Protein AF-X0W765-F1 (afdb_monomer_lite)

pLDDT: mean 78.61, std 16.36, range [35.25, 95.0]

Organism: NCBI:txid412755

Sequence (187 aa):
MAGVSEVKTNKTNKTNRSNSVKKFLFDKSVPLLFIVICLAGVYFSKLPSLFIVNTLLKRITRNSFMVLSLVLPVIAGVGLNFGIVIGAMAGQFAIIAVTHFKVSGFPGFMLCILLTIPIAIVCGILTSMLLNKTKGQEMISSMIAGFFANGVYQFILLFLVGTLIPLKNKALVLSRGVGIRNNVDLS

Secondary structure (DSSP, 8-state):
----------------HHHHHHHHHHHTHHHHHHHHHHHHHHHHH---HHHHHHHHHHHHHHHHHHHHHHHHHHHTTS-S--THHHHHHHHHHHHHHHHHTT--HHHHHHHHHHHHHHHHHHHHHHHHHHHHHSTT-HHHHHHHHHHHHHHHHHHIIIIIBTTTB----TTTB-TTSSSB-S-----

Foldseek 3Di:
DDDDDDDDDDDDDDDCVVVVVVVVCVVCVPVVVVVVVVVVCVVVVPDPPVVVVVVVVVVCVVVVVLVVVQPVVVVVVLHGALCVLVLVLLLVVLLLVLVLVVDDDPVSVVSSVVSSVVSNVVSVVVLVVQSVVVPPCRVVSNNVVSVVSVVVSQCCQQAVQQPPNPRPDPQQDDPVRGGGDPDHDPD

Structure (mmCIF, N/CA/C/O backbone):
data_AF-X0W765-F1
#
_entry.id   AF-X0W765-F1
#
loop_
_atom_site.group_PDB
_atom_site.id
_atom_site.type_symbol
_atom_site.label_atom_id
_atom_site.label_alt_id
_atom_site.label_comp_id
_atom_site.label_asym_id
_atom_site.label_entity_id
_atom_site.label_seq_id
_atom_site.pdbx_PDB_ins_code
_atom_site.Cartn_x
_atom_site.Cartn_y
_atom_site.Cartn_z
_atom_site.occupancy
_atom_site.B_iso_or_equiv
_atom_site.auth_seq_id
_atom_site.auth_comp_id
_atom_site.auth_asym_id
_atom_site.auth_atom_id
_atom_site.pdbx_PDB_model_num
ATOM 1 N N . MET A 1 1 ? -20.098 41.200 67.807 1.00 41.00 1 MET A N 1
ATOM 2 C CA . MET A 1 1 ? -18.949 40.435 67.273 1.00 41.00 1 MET A CA 1
ATOM 3 C C . MET A 1 1 ? -18.909 40.700 65.775 1.00 41.00 1 MET A C 1
ATOM 5 O O . MET A 1 1 ? -19.795 40.242 65.080 1.00 41.00 1 MET A O 1
ATOM 9 N N . ALA A 1 2 ? -18.234 41.760 65.335 1.00 35.78 2 ALA A N 1
ATOM 10 C CA . ALA A 1 2 ? -16.785 41.873 65.135 1.00 35.78 2 ALA A CA 1
ATOM 11 C C . ALA A 1 2 ? -16.321 41.159 63.855 1.00 35.78 2 ALA A C 1
ATOM 13 O O . ALA A 1 2 ? -16.266 39.936 63.829 1.00 35.78 2 ALA A O 1
ATOM 14 N N . GLY A 1 3 ? -15.930 41.977 62.868 1.00 35.25 3 GLY A N 1
ATOM 15 C CA . GLY A 1 3 ? -14.991 41.635 61.797 1.00 35.25 3 GLY A CA 1
ATOM 16 C C . GLY A 1 3 ? -15.588 40.843 60.626 1.00 35.25 3 GLY A C 1
ATOM 17 O O . GLY A 1 3 ? -16.422 39.980 60.824 1.00 35.25 3 GLY A O 1
ATOM 18 N N . VAL A 1 4 ? -15.221 41.051 59.366 1.00 43.53 4 VAL A N 1
ATOM 19 C CA . VAL A 1 4 ? -14.123 41.815 58.772 1.00 43.53 4 VAL A CA 1
ATOM 20 C C . VAL A 1 4 ? -14.537 42.135 57.330 1.00 43.53 4 VAL A C 1
ATOM 22 O O . VAL A 1 4 ? -14.991 41.262 56.594 1.00 43.53 4 VAL A O 1
ATOM 25 N N . SER A 1 5 ? -14.384 43.398 56.946 1.00 46.47 5 SER A N 1
ATOM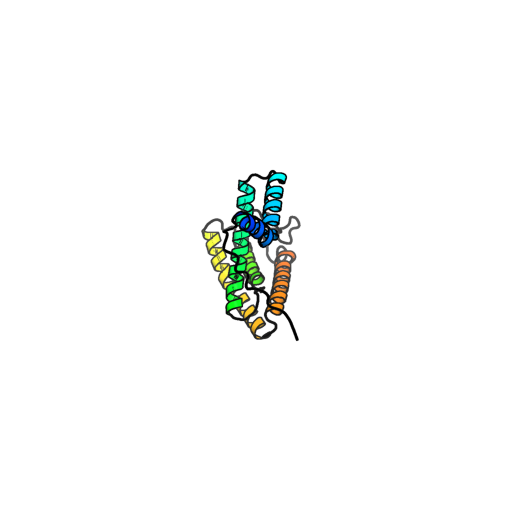 26 C CA . SER A 1 5 ? -14.388 43.878 55.564 1.00 46.47 5 SER A CA 1
ATOM 27 C C . SER A 1 5 ? -13.094 43.465 54.871 1.00 46.47 5 SER A C 1
ATOM 29 O O . SER A 1 5 ? -12.060 43.759 55.446 1.00 46.47 5 SER A O 1
ATOM 31 N N . GLU A 1 6 ? -13.119 42.959 53.635 1.00 39.41 6 GLU A N 1
ATOM 32 C CA . GLU A 1 6 ? -12.039 43.180 52.647 1.00 39.41 6 GLU A CA 1
ATOM 33 C C . GLU A 1 6 ? -12.645 43.176 51.228 1.00 39.41 6 GLU A C 1
ATOM 35 O O . GLU A 1 6 ? -13.103 42.165 50.708 1.00 39.41 6 GLU A O 1
ATOM 40 N N . VAL A 1 7 ? -12.986 44.358 50.710 1.00 39.53 7 VAL A N 1
ATOM 41 C CA . VAL A 1 7 ? -12.178 45.146 49.758 1.00 39.53 7 VAL A CA 1
ATOM 42 C C . VAL A 1 7 ? -12.039 44.467 48.387 1.00 39.53 7 VAL A C 1
ATOM 44 O O . VAL A 1 7 ? -11.138 43.682 48.100 1.00 39.53 7 VAL A O 1
ATOM 47 N N . LYS A 1 8 ? -12.938 44.883 47.485 1.00 46.25 8 LYS A N 1
ATOM 48 C CA . LYS A 1 8 ? -12.792 44.747 46.033 1.00 46.25 8 LYS A CA 1
ATOM 49 C C . LYS A 1 8 ? -11.492 45.421 45.600 1.00 46.25 8 LYS A C 1
ATOM 51 O O . LYS A 1 8 ? -11.397 46.644 45.651 1.00 46.25 8 LYS A O 1
ATOM 56 N N . THR A 1 9 ? -10.543 44.650 45.079 1.00 36.75 9 THR A N 1
ATOM 57 C CA . THR A 1 9 ? -9.410 45.219 44.340 1.00 36.75 9 THR A CA 1
ATOM 58 C C . THR A 1 9 ? -9.577 44.921 42.860 1.00 36.75 9 THR A C 1
ATOM 60 O O . THR A 1 9 ? -9.234 43.855 42.359 1.00 36.75 9 THR A O 1
ATOM 63 N N . ASN A 1 10 ? -10.144 45.898 42.162 1.00 44.66 10 ASN A N 1
ATOM 64 C CA . ASN A 1 10 ? -10.126 45.982 40.713 1.00 44.66 10 ASN A CA 1
ATOM 65 C C . ASN A 1 10 ? -8.722 46.464 40.301 1.00 44.66 10 ASN A C 1
ATOM 67 O O . ASN A 1 10 ? -8.331 47.574 40.659 1.00 44.66 10 ASN A O 1
ATOM 71 N N . LYS A 1 11 ? -7.942 45.635 39.597 1.00 37.41 11 LYS A N 1
ATOM 72 C CA . LYS A 1 11 ? -6.673 46.045 38.970 1.00 37.41 11 LYS A CA 1
ATOM 73 C C . LYS A 1 11 ? -6.667 45.693 37.484 1.00 37.41 11 LYS A C 1
ATOM 75 O O . LYS A 1 11 ? -6.232 44.630 37.062 1.00 37.41 11 LYS A O 1
ATOM 80 N N . THR A 1 12 ? -7.208 46.641 36.730 1.00 38.56 12 THR A N 1
ATOM 81 C CA . THR A 1 12 ? -6.615 47.276 35.546 1.00 38.56 12 THR A CA 1
ATOM 82 C C . THR A 1 12 ? -5.808 46.395 34.585 1.00 38.56 12 THR A C 1
ATOM 84 O O . THR A 1 12 ? -4.648 46.055 34.817 1.00 38.56 12 THR A O 1
ATOM 87 N N . ASN A 1 13 ? -6.423 46.170 33.420 1.00 48.75 13 ASN A N 1
ATOM 88 C CA . ASN A 1 13 ? -5.801 45.882 32.130 1.00 48.75 13 ASN A CA 1
ATOM 89 C C . ASN A 1 13 ? -4.465 46.622 31.939 1.00 48.75 13 ASN A C 1
ATOM 91 O O . ASN A 1 13 ? -4.441 47.843 31.776 1.00 48.75 13 ASN A O 1
ATOM 95 N N . LYS A 1 14 ? -3.358 45.877 31.869 1.00 41.91 14 LYS A N 1
ATOM 96 C CA . LYS A 1 14 ? -2.123 46.351 31.237 1.00 41.91 14 LYS A CA 1
ATOM 97 C C . LYS A 1 14 ? -1.604 45.269 30.296 1.00 41.91 14 LYS A C 1
ATOM 99 O O . LYS A 1 14 ? -1.145 44.210 30.715 1.00 41.91 14 LYS A O 1
ATOM 104 N N . THR A 1 15 ? -1.754 45.548 29.010 1.00 52.62 15 THR A N 1
ATOM 105 C CA . THR A 1 15 ? -1.431 44.731 27.840 1.00 52.62 15 THR A CA 1
ATOM 106 C C . THR A 1 15 ? 0.019 44.240 27.903 1.00 52.62 15 THR A C 1
ATOM 108 O O . THR A 1 15 ? 0.962 44.976 27.626 1.00 52.62 15 THR A O 1
ATOM 111 N N . ASN A 1 16 ? 0.212 42.988 28.319 1.00 49.25 16 ASN A N 1
ATOM 112 C CA . ASN A 1 16 ? 1.517 42.440 28.682 1.00 49.25 16 ASN A CA 1
ATOM 113 C C . ASN A 1 16 ? 2.079 41.569 27.540 1.00 49.25 16 ASN A C 1
ATOM 115 O O . ASN A 1 16 ? 2.046 40.339 27.585 1.00 49.25 16 ASN A O 1
ATOM 119 N N . ARG A 1 17 ? 2.565 42.217 26.471 1.00 55.22 17 ARG A N 1
ATOM 120 C CA . ARG A 1 17 ? 3.078 41.551 25.252 1.00 55.22 17 ARG A CA 1
ATOM 121 C C . ARG A 1 17 ? 4.256 40.599 25.547 1.00 55.22 17 ARG A C 1
ATOM 123 O O . ARG A 1 17 ? 4.366 39.557 24.913 1.00 55.22 17 ARG A O 1
ATOM 130 N N . SER A 1 18 ? 5.078 40.901 26.559 1.00 53.06 18 SER A N 1
ATOM 131 C CA . SER A 1 18 ? 6.223 40.076 26.998 1.00 53.06 18 SER A CA 1
ATOM 132 C C . SER A 1 18 ? 5.800 38.774 27.699 1.00 53.06 18 SER A C 1
ATOM 134 O O . SER A 1 18 ? 6.334 37.702 27.407 1.00 53.06 18 SER A O 1
ATOM 136 N N . ASN A 1 19 ? 4.759 38.825 28.541 1.00 59.59 19 ASN A N 1
ATOM 137 C CA . ASN A 1 19 ? 4.167 37.612 29.113 1.00 59.59 19 ASN A CA 1
ATOM 138 C C . ASN A 1 19 ? 3.459 36.761 28.054 1.00 59.59 19 ASN A C 1
ATOM 140 O O . ASN A 1 19 ? 3.406 35.547 28.202 1.00 59.59 19 ASN A O 1
ATOM 144 N N . SER A 1 20 ? 2.966 37.361 26.969 1.00 61.75 20 SER A N 1
ATOM 145 C CA . SER A 1 20 ? 2.320 36.624 25.879 1.00 61.75 20 SER A CA 1
ATOM 146 C C . SER A 1 20 ? 3.313 35.777 25.069 1.00 61.75 20 SER A C 1
ATOM 148 O O . SER A 1 20 ? 3.016 34.620 24.794 1.00 61.75 20 SER A O 1
ATOM 150 N N . VAL A 1 21 ? 4.518 36.286 24.776 1.00 67.31 21 VAL A N 1
ATOM 151 C CA . VAL A 1 21 ? 5.555 35.527 24.042 1.00 67.31 21 VAL A CA 1
ATOM 152 C C . VAL A 1 21 ? 6.107 34.371 24.879 1.00 67.31 21 VAL A C 1
ATOM 154 O O . VAL A 1 21 ? 6.214 33.252 24.380 1.00 67.31 21 VAL A O 1
ATOM 157 N N . LYS A 1 22 ? 6.397 34.600 26.169 1.00 68.88 22 LYS A N 1
ATOM 158 C CA . LYS A 1 22 ? 6.832 33.523 27.077 1.00 68.88 22 LYS A CA 1
ATOM 159 C C . LYS A 1 22 ? 5.749 32.457 27.245 1.00 68.88 22 LYS A C 1
ATOM 161 O O . LYS A 1 22 ? 6.057 31.274 27.178 1.00 68.88 22 LYS A O 1
ATOM 166 N N . LYS A 1 23 ? 4.483 32.857 27.391 1.00 69.62 23 LYS A N 1
ATOM 167 C CA . LYS A 1 23 ? 3.364 31.912 27.500 1.00 69.62 23 LYS A CA 1
ATOM 168 C C . LYS A 1 23 ? 3.177 31.101 26.212 1.00 69.62 23 LYS A C 1
ATOM 170 O O . LYS A 1 23 ? 3.031 29.893 26.286 1.00 69.62 23 LYS A O 1
ATOM 175 N N . PHE A 1 24 ? 3.338 31.720 25.039 1.00 71.25 24 PHE A N 1
ATOM 176 C CA . PHE A 1 24 ? 3.284 31.026 23.746 1.00 71.25 24 PHE A CA 1
ATOM 177 C C . PHE A 1 24 ? 4.425 30.006 23.554 1.00 71.25 24 PHE A C 1
ATOM 179 O O . PHE A 1 24 ? 4.199 28.921 23.022 1.00 71.25 24 PHE A O 1
ATOM 186 N N . LEU A 1 25 ? 5.640 30.326 24.022 1.00 68.44 25 LEU A N 1
ATOM 187 C CA . LEU A 1 25 ? 6.800 29.420 24.014 1.00 68.44 25 LEU A CA 1
ATOM 188 C C . LEU A 1 25 ? 6.597 28.196 24.922 1.00 68.44 25 LEU A C 1
ATOM 190 O O . LEU A 1 25 ? 6.978 27.090 24.541 1.00 68.44 25 LEU A O 1
ATOM 194 N N . PHE A 1 26 ? 5.982 28.374 26.095 1.00 72.69 26 PHE A N 1
ATOM 195 C CA . PHE A 1 26 ? 5.659 27.267 27.003 1.00 72.69 26 PHE A CA 1
ATOM 196 C C . PHE A 1 26 ? 4.456 26.445 26.513 1.00 72.69 26 PHE A C 1
ATOM 198 O O . PHE A 1 26 ? 4.530 25.217 26.496 1.00 72.69 26 PHE A O 1
ATOM 205 N N . ASP A 1 27 ? 3.403 27.092 26.005 1.00 80.62 27 ASP A N 1
ATOM 206 C CA . ASP A 1 27 ? 2.198 26.421 25.492 1.00 80.62 27 ASP A CA 1
ATOM 207 C C . ASP A 1 27 ? 2.471 25.602 24.213 1.00 80.62 27 ASP A C 1
ATOM 209 O O . ASP A 1 27 ? 1.752 24.648 23.907 1.00 80.62 27 ASP A O 1
ATOM 213 N N . LYS A 1 28 ? 3.516 25.957 23.447 1.00 86.06 28 LYS A N 1
ATOM 214 C CA . LYS A 1 28 ? 3.964 25.251 22.229 1.00 86.06 28 LYS A CA 1
ATOM 215 C C . LYS A 1 28 ? 5.364 24.649 22.368 1.00 86.06 28 LYS A C 1
ATOM 217 O O . LYS A 1 28 ? 6.040 24.430 21.362 1.00 86.06 28 LYS A O 1
ATOM 222 N N . SER A 1 29 ? 5.777 24.330 23.594 1.00 84.62 29 SER A N 1
ATOM 223 C CA . SER A 1 29 ? 7.119 23.812 23.888 1.00 84.62 29 SER A CA 1
ATOM 224 C C . SER A 1 29 ? 7.456 22.538 23.096 1.00 84.62 29 SER A C 1
ATOM 226 O O . SER A 1 29 ? 8.534 22.449 22.512 1.00 84.62 29 SER A O 1
ATOM 228 N N . VAL A 1 30 ? 6.514 21.593 22.974 1.00 90.25 30 VAL A N 1
ATOM 229 C CA . VAL A 1 30 ? 6.730 20.325 22.247 1.00 90.25 30 VAL A CA 1
ATOM 230 C C . VAL A 1 30 ? 6.926 20.532 20.730 1.00 90.25 30 VAL A C 1
ATOM 232 O O . VAL A 1 30 ? 7.944 20.073 20.211 1.00 90.25 30 VAL A O 1
ATOM 235 N N . PRO A 1 31 ? 6.040 21.246 19.997 1.00 90.62 31 PRO A N 1
ATOM 236 C CA . PRO A 1 31 ? 6.289 21.593 18.594 1.00 90.62 31 PRO A CA 1
ATOM 237 C C . PRO A 1 31 ? 7.607 22.335 18.369 1.00 90.62 31 PRO A C 1
ATOM 239 O O . PRO A 1 31 ? 8.305 22.081 17.390 1.00 90.62 31 PRO A O 1
ATOM 242 N N . LEU A 1 32 ? 7.956 23.248 19.276 1.00 89.12 32 LEU A N 1
ATOM 243 C CA . LEU A 1 32 ? 9.158 24.062 19.152 1.00 89.12 32 LEU A CA 1
ATOM 244 C C . LEU A 1 32 ? 10.426 23.224 19.336 1.00 89.12 32 LEU A C 1
ATOM 246 O O . LEU A 1 32 ? 11.344 23.321 18.524 1.00 89.12 32 LEU A O 1
ATOM 250 N N . LEU A 1 33 ? 10.441 22.338 20.336 1.00 92.69 33 LEU A N 1
ATOM 251 C CA . LEU A 1 33 ? 11.506 21.354 20.525 1.00 92.69 33 LEU A CA 1
ATOM 252 C C . LEU A 1 33 ? 11.663 20.471 19.280 1.00 92.69 33 LEU A C 1
ATOM 254 O O . LEU A 1 33 ? 12.780 20.253 18.815 1.00 92.69 33 LEU A O 1
ATOM 258 N N . PHE A 1 34 ? 10.550 20.011 18.703 1.00 93.38 34 PHE A N 1
ATOM 259 C CA . PHE A 1 34 ? 10.567 19.183 17.499 1.00 93.38 34 PHE A CA 1
ATOM 260 C C . PHE A 1 34 ? 11.195 19.914 16.304 1.00 93.38 34 PHE A C 1
ATOM 262 O O . PHE A 1 34 ? 12.056 19.356 15.626 1.00 93.38 34 PHE A O 1
ATOM 269 N N . ILE A 1 35 ? 10.839 21.185 16.085 1.00 91.38 35 ILE A N 1
ATOM 270 C CA . ILE A 1 35 ? 11.429 22.015 15.023 1.00 91.38 35 ILE A CA 1
ATOM 271 C C . ILE A 1 35 ? 12.936 22.191 15.236 1.00 91.38 35 ILE A C 1
ATOM 273 O O . ILE A 1 35 ? 13.702 22.036 14.285 1.00 91.38 35 ILE A O 1
ATOM 277 N N . VAL A 1 36 ? 13.376 22.471 16.467 1.00 93.06 36 VAL A N 1
ATOM 278 C CA . VAL A 1 36 ? 14.803 22.637 16.790 1.00 93.06 36 VAL A CA 1
ATOM 279 C C . VAL A 1 36 ? 15.584 21.356 16.496 1.00 93.06 36 VAL A C 1
ATOM 281 O O . VAL A 1 36 ? 16.624 21.410 15.840 1.00 93.06 36 VAL A O 1
ATOM 284 N N . ILE A 1 37 ? 15.062 20.198 16.909 1.00 93.56 37 ILE A N 1
ATOM 285 C CA . ILE A 1 37 ? 15.686 18.896 16.642 1.00 93.56 37 ILE A CA 1
ATOM 286 C C . ILE A 1 37 ? 15.731 18.612 15.134 1.00 93.56 37 ILE A C 1
ATOM 288 O O . ILE A 1 37 ? 16.758 18.161 14.627 1.00 93.56 37 ILE A O 1
ATOM 292 N N . CYS A 1 38 ? 14.660 18.909 14.391 1.00 89.25 38 CYS A N 1
ATOM 293 C CA . CYS A 1 38 ? 14.640 18.741 12.939 1.00 89.25 38 CYS A CA 1
ATOM 294 C C . CYS A 1 38 ? 15.673 19.632 12.236 1.00 89.25 38 CYS A C 1
ATOM 296 O O . CYS A 1 38 ? 16.389 19.147 11.362 1.00 89.25 38 CYS A O 1
ATOM 298 N N . LEU A 1 39 ? 15.787 20.907 12.621 1.00 89.38 39 LEU A N 1
ATOM 299 C CA . LEU A 1 39 ? 16.769 21.833 12.046 1.00 89.38 39 LEU A CA 1
ATOM 300 C C . LEU A 1 39 ? 18.205 21.406 12.363 1.00 89.38 39 LEU A C 1
ATOM 302 O O . LEU A 1 39 ? 19.050 21.400 11.468 1.00 89.38 39 LEU A O 1
ATOM 306 N N . ALA A 1 40 ? 18.469 20.975 13.600 1.00 91.38 40 ALA A N 1
ATOM 307 C CA . ALA A 1 40 ? 19.760 20.407 13.974 1.00 91.38 40 ALA A CA 1
ATOM 308 C C . ALA A 1 40 ? 20.075 19.152 13.141 1.00 91.38 40 ALA A C 1
ATOM 310 O O . ALA A 1 40 ? 21.164 19.037 12.584 1.00 91.38 40 ALA A O 1
ATOM 311 N N . GLY A 1 41 ? 19.108 18.246 12.975 1.00 88.44 41 GLY A N 1
ATOM 312 C CA . GLY A 1 41 ? 19.260 17.047 12.150 1.00 88.44 41 GLY A CA 1
ATOM 313 C C . GLY A 1 41 ? 19.557 17.356 10.679 1.00 88.44 41 GLY A C 1
ATOM 314 O O . GLY A 1 41 ? 20.415 16.707 10.082 1.00 88.44 41 GLY A O 1
ATOM 315 N N . VAL A 1 42 ? 18.905 18.371 10.103 1.00 88.31 42 VAL A N 1
ATOM 316 C CA . VAL A 1 42 ? 19.182 18.848 8.736 1.00 88.31 42 VAL A CA 1
ATOM 317 C C . VAL A 1 42 ? 20.607 19.391 8.627 1.00 88.31 42 VAL A C 1
ATOM 319 O O . VAL A 1 42 ? 21.324 19.021 7.697 1.00 88.31 42 VAL A O 1
ATOM 322 N N . TYR A 1 43 ? 21.038 20.201 9.595 1.00 87.44 43 TYR A N 1
ATOM 323 C CA . TYR A 1 43 ? 22.387 20.763 9.633 1.00 87.44 43 TYR A CA 1
ATOM 324 C C . TYR A 1 43 ? 23.470 19.675 9.741 1.00 87.44 43 TYR A C 1
ATOM 326 O O . TYR A 1 43 ? 24.422 19.664 8.961 1.00 87.44 43 TYR A O 1
ATOM 334 N N . PHE A 1 44 ? 23.303 18.711 10.654 1.00 90.88 44 PHE A N 1
ATOM 335 C CA . PHE A 1 44 ? 24.269 17.624 10.847 1.00 90.88 44 PHE A CA 1
ATOM 336 C C . PHE A 1 44 ? 24.284 16.602 9.704 1.00 90.88 44 PHE A C 1
ATOM 338 O O . PHE A 1 44 ? 25.326 16.000 9.450 1.00 90.88 44 PHE A O 1
ATOM 345 N N . SER A 1 45 ? 23.169 16.413 8.989 1.00 84.81 45 SER A N 1
ATOM 346 C CA . SER A 1 45 ? 23.078 15.401 7.926 1.00 84.81 45 SER A CA 1
ATOM 347 C C . SER A 1 45 ? 23.917 15.724 6.683 1.00 84.81 45 SER A C 1
ATOM 349 O O . SER A 1 45 ? 24.183 14.814 5.904 1.00 84.81 45 SER A O 1
ATOM 351 N N . LYS A 1 46 ? 24.318 16.990 6.459 1.00 85.94 46 LYS A N 1
ATOM 352 C CA . LYS A 1 46 ? 25.073 17.452 5.265 1.00 85.94 46 LYS A CA 1
ATOM 353 C C . LYS A 1 46 ? 24.454 17.045 3.913 1.00 85.94 46 LYS A C 1
ATOM 355 O O . LYS A 1 46 ? 25.133 17.026 2.889 1.00 85.94 46 LYS A O 1
ATOM 360 N N . LEU A 1 47 ? 23.166 16.709 3.900 1.00 85.38 47 LEU A N 1
ATOM 361 C CA . LEU A 1 47 ? 22.446 16.316 2.694 1.00 85.38 47 LEU A CA 1
ATOM 362 C C . LEU A 1 47 ? 22.072 17.568 1.890 1.00 85.38 47 LEU A C 1
ATOM 364 O O . LEU A 1 47 ? 21.716 18.586 2.488 1.00 85.38 47 LEU A O 1
ATOM 368 N N . PRO A 1 48 ? 22.080 17.504 0.547 1.00 89.00 48 PRO A N 1
ATOM 369 C CA . PRO A 1 48 ? 21.617 18.617 -0.264 1.00 89.00 48 PRO A CA 1
ATOM 370 C C . PRO A 1 48 ? 20.161 18.950 0.077 1.00 89.00 48 PRO A C 1
ATOM 372 O O . PRO A 1 48 ? 19.312 18.057 0.142 1.00 89.00 48 PRO A O 1
ATOM 375 N N . SER A 1 49 ? 19.846 20.237 0.237 1.00 82.44 49 SER A N 1
ATOM 376 C CA . SER A 1 49 ? 18.503 20.711 0.605 1.00 82.44 49 SER A CA 1
ATOM 377 C C . SER A 1 49 ? 17.420 20.160 -0.331 1.00 82.44 49 SER A C 1
ATOM 379 O O . SER A 1 49 ? 16.347 19.757 0.115 1.00 82.44 49 SER A O 1
ATOM 381 N N . LEU A 1 50 ? 17.739 20.046 -1.625 1.00 89.25 50 LEU A N 1
ATOM 382 C CA . LEU A 1 50 ? 16.855 19.478 -2.644 1.00 89.25 50 LEU A CA 1
ATOM 383 C C . LEU A 1 50 ? 16.509 17.998 -2.379 1.00 89.25 50 LEU A C 1
ATOM 385 O O . LEU A 1 50 ? 15.373 17.574 -2.586 1.00 89.25 50 LEU A O 1
ATOM 389 N N . PHE A 1 51 ? 17.465 17.208 -1.879 1.00 89.25 51 PHE A N 1
ATOM 390 C CA . PHE A 1 51 ? 17.254 15.799 -1.530 1.00 89.25 51 PHE A CA 1
ATOM 391 C C . PHE A 1 51 ? 16.321 15.650 -0.323 1.00 89.25 51 PHE A C 1
ATOM 393 O O . PHE A 1 51 ? 15.446 14.777 -0.312 1.00 89.25 51 PHE A O 1
ATOM 400 N N . ILE A 1 52 ? 16.478 16.525 0.675 1.00 88.81 52 ILE A N 1
ATOM 401 C CA . ILE A 1 52 ? 15.620 16.560 1.864 1.00 88.81 52 ILE A CA 1
ATOM 402 C C . ILE A 1 52 ? 14.187 16.889 1.450 1.00 88.81 52 ILE A C 1
ATOM 404 O O . ILE A 1 52 ? 13.275 16.129 1.773 1.00 88.81 52 ILE A O 1
ATOM 408 N N . VAL A 1 53 ? 13.992 17.955 0.668 1.00 90.12 53 VAL A N 1
ATOM 409 C CA . VAL A 1 53 ? 12.669 18.359 0.169 1.00 90.12 53 VAL A CA 1
ATOM 410 C C . VAL A 1 53 ? 12.021 17.237 -0.640 1.00 90.12 53 VAL A C 1
ATOM 412 O O . VAL A 1 53 ? 10.890 16.858 -0.345 1.00 90.12 53 VAL A O 1
ATOM 415 N N . ASN A 1 54 ? 12.740 16.620 -1.582 1.00 92.94 54 ASN A N 1
ATOM 416 C CA . ASN A 1 54 ? 12.210 15.495 -2.359 1.00 92.94 54 ASN A CA 1
ATOM 417 C C . ASN A 1 54 ? 11.821 14.299 -1.485 1.00 92.94 54 ASN A C 1
ATOM 419 O O . ASN A 1 54 ? 10.829 13.622 -1.747 1.00 92.94 54 ASN A O 1
ATOM 423 N N . THR A 1 55 ? 12.589 14.012 -0.437 1.00 89.56 55 THR A N 1
ATOM 424 C CA . THR A 1 55 ? 12.281 12.913 0.482 1.00 89.56 55 THR A CA 1
ATOM 425 C C . THR A 1 55 ? 11.061 13.228 1.344 1.00 89.56 55 THR A C 1
ATOM 427 O O . THR A 1 55 ?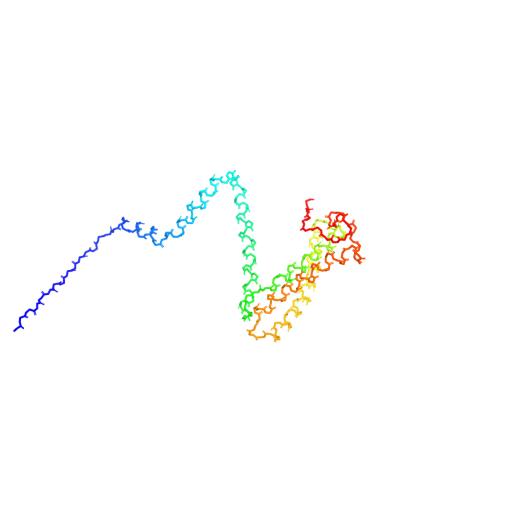 10.223 12.350 1.552 1.00 89.56 55 THR A O 1
ATOM 430 N N . LEU A 1 56 ? 10.925 14.472 1.810 1.00 91.62 56 LEU A N 1
ATOM 431 C CA . LEU A 1 56 ? 9.749 14.936 2.546 1.00 91.62 56 LEU A CA 1
ATOM 432 C C . LEU A 1 56 ? 8.498 14.906 1.667 1.00 91.62 56 LEU A C 1
ATOM 434 O O . LEU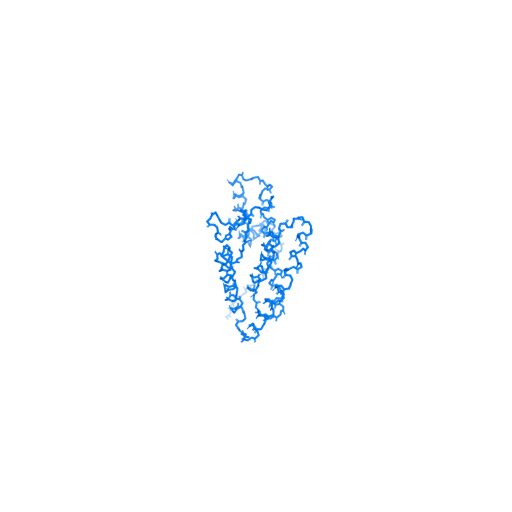 A 1 56 ? 7.493 14.340 2.085 1.00 91.62 56 LEU A O 1
ATOM 438 N N . LEU A 1 57 ? 8.581 15.415 0.435 1.00 94.62 57 LEU A N 1
ATOM 439 C CA . LEU A 1 57 ? 7.484 15.360 -0.530 1.00 94.62 57 LEU A CA 1
ATOM 440 C C . LEU A 1 57 ? 7.065 13.916 -0.806 1.00 94.62 57 LEU A C 1
ATOM 442 O O . LEU A 1 57 ? 5.898 13.592 -0.632 1.00 94.62 57 LEU A O 1
ATOM 446 N N . LYS A 1 58 ? 8.007 13.010 -1.106 1.00 93.50 58 LYS A N 1
ATOM 447 C CA . LYS A 1 58 ? 7.697 11.581 -1.304 1.00 93.50 58 LYS A CA 1
ATOM 448 C C . LYS A 1 58 ? 6.989 10.957 -0.096 1.00 93.50 58 LYS A C 1
ATOM 450 O O . LYS A 1 58 ? 6.056 10.173 -0.269 1.00 93.50 58 LYS A O 1
ATOM 455 N N . ARG A 1 59 ? 7.402 11.302 1.129 1.00 93.38 59 ARG A N 1
ATOM 456 C CA . ARG A 1 59 ? 6.754 10.827 2.365 1.00 93.38 59 ARG A CA 1
ATOM 457 C C . ARG A 1 59 ? 5.343 11.381 2.510 1.00 93.38 59 ARG A C 1
ATOM 459 O O . ARG A 1 59 ? 4.438 10.606 2.804 1.00 93.38 59 ARG A O 1
ATOM 466 N N . ILE A 1 60 ? 5.166 12.684 2.292 1.00 95.00 60 ILE A N 1
ATOM 467 C CA . ILE A 1 60 ? 3.862 13.350 2.347 1.00 95.00 60 ILE A CA 1
ATOM 468 C C . ILE A 1 60 ? 2.933 12.719 1.318 1.00 95.00 60 ILE A C 1
ATOM 470 O O . ILE A 1 60 ? 1.900 12.196 1.707 1.00 95.00 60 ILE A O 1
ATOM 474 N N . THR A 1 61 ? 3.336 12.651 0.047 1.00 94.75 61 THR A N 1
ATOM 475 C CA . THR A 1 61 ? 2.549 12.037 -1.027 1.00 94.75 61 THR A CA 1
ATOM 476 C C . THR A 1 61 ? 2.110 10.623 -0.655 1.00 94.75 61 THR A C 1
ATOM 478 O O . THR A 1 61 ? 0.916 10.337 -0.641 1.00 94.75 61 THR A O 1
ATOM 481 N N . ARG A 1 62 ? 3.048 9.746 -0.272 1.00 91.94 62 ARG A N 1
ATOM 482 C CA . ARG A 1 62 ? 2.732 8.362 0.109 1.00 91.94 62 ARG A CA 1
ATOM 483 C C . ARG A 1 62 ? 1.755 8.295 1.287 1.00 91.94 62 ARG A C 1
ATOM 485 O O . ARG A 1 62 ? 0.798 7.528 1.245 1.00 91.94 62 ARG A O 1
ATOM 492 N N . ASN A 1 63 ? 1.998 9.076 2.338 1.00 93.19 63 ASN A N 1
ATOM 493 C CA . ASN A 1 63 ? 1.163 9.054 3.536 1.00 93.19 63 ASN A CA 1
ATOM 494 C C . ASN A 1 63 ? -0.228 9.647 3.259 1.00 93.19 63 ASN A C 1
ATOM 496 O O . ASN A 1 63 ? -1.215 9.109 3.745 1.00 93.19 63 ASN A O 1
ATOM 500 N N . SER A 1 64 ? -0.332 10.685 2.428 1.00 92.88 64 SER A N 1
ATOM 501 C CA . SER A 1 64 ? -1.609 11.253 1.986 1.00 92.88 64 SER A CA 1
ATOM 502 C C . SER A 1 64 ? -2.434 10.245 1.184 1.00 92.88 64 SER A C 1
ATOM 504 O O . SER A 1 64 ? -3.630 10.124 1.432 1.00 92.88 64 SER A O 1
ATOM 506 N N . PHE A 1 65 ? -1.812 9.466 0.289 1.00 90.19 65 PHE A N 1
ATOM 507 C CA . PHE A 1 65 ? -2.499 8.377 -0.418 1.00 90.19 65 PHE A CA 1
ATOM 508 C C . PHE A 1 65 ? -2.994 7.280 0.536 1.00 90.19 65 PHE A C 1
ATOM 510 O O . PHE A 1 65 ? -4.129 6.824 0.398 1.00 90.19 65 PHE A O 1
ATOM 517 N N . MET A 1 66 ? -2.187 6.882 1.530 1.00 88.50 66 MET A N 1
ATOM 518 C CA . MET A 1 66 ? -2.641 5.925 2.549 1.00 88.50 66 MET A CA 1
ATOM 519 C C . MET A 1 66 ? -3.828 6.473 3.345 1.00 88.50 66 MET A C 1
ATOM 521 O O . MET A 1 66 ? -4.806 5.760 3.538 1.00 88.50 66 MET A O 1
ATOM 525 N N . VAL A 1 67 ? -3.779 7.743 3.760 1.00 89.75 67 VAL A N 1
ATOM 526 C CA . VAL A 1 67 ? -4.891 8.391 4.470 1.00 89.75 67 VAL A CA 1
ATOM 527 C C . VAL A 1 67 ? -6.146 8.417 3.601 1.00 89.75 67 VAL A C 1
ATOM 529 O O . VAL A 1 67 ? -7.212 8.044 4.080 1.00 89.75 67 VAL A O 1
ATOM 532 N N . LEU A 1 68 ? -6.033 8.764 2.316 1.00 89.06 68 LEU A N 1
ATOM 533 C CA . LEU A 1 68 ? -7.173 8.764 1.397 1.00 89.06 68 LEU A CA 1
ATOM 534 C C . LEU A 1 68 ? -7.815 7.369 1.280 1.00 89.06 68 LEU A C 1
ATOM 536 O O . LEU A 1 68 ? -9.038 7.247 1.303 1.00 89.06 68 LEU A O 1
ATOM 540 N N . SER A 1 69 ? -7.001 6.310 1.247 1.00 86.62 69 SER A N 1
ATOM 541 C CA . SER A 1 69 ? -7.485 4.923 1.258 1.00 86.62 69 SER A CA 1
ATOM 542 C C . SER A 1 69 ? -8.163 4.511 2.574 1.00 86.62 69 SER A C 1
ATOM 544 O O . SER A 1 69 ? -8.959 3.568 2.575 1.00 86.62 69 SER A O 1
ATOM 546 N N . LEU A 1 70 ? -7.843 5.170 3.691 1.00 87.06 70 LEU A N 1
ATOM 547 C CA . LEU A 1 70 ? -8.455 4.924 5.000 1.00 87.06 70 LEU A CA 1
ATOM 548 C C . LEU A 1 70 ? -9.780 5.679 5.185 1.00 87.06 70 LEU A C 1
ATOM 550 O O . LEU A 1 70 ? -10.566 5.286 6.038 1.00 87.06 70 LEU A O 1
ATOM 554 N N . VAL A 1 71 ? -10.062 6.723 4.398 1.00 88.44 71 VAL A N 1
ATOM 555 C CA . VAL A 1 71 ? -11.305 7.507 4.530 1.00 88.44 71 VAL A CA 1
ATOM 556 C C . VAL A 1 71 ? -12.534 6.719 4.061 1.00 88.44 71 VAL A C 1
ATOM 558 O O . VAL A 1 71 ? -13.509 6.645 4.803 1.00 88.44 71 VAL A O 1
ATOM 561 N N . LEU A 1 72 ? -12.492 6.095 2.874 1.00 86.31 72 LEU A N 1
ATOM 562 C CA . LEU A 1 72 ? -13.628 5.341 2.291 1.00 86.31 72 LEU A CA 1
ATOM 563 C C . LEU A 1 72 ? -14.226 4.251 3.217 1.00 86.31 72 LEU A C 1
ATOM 565 O O . LEU A 1 72 ? -15.441 4.095 3.268 1.00 86.31 72 LEU A O 1
ATOM 569 N N . PRO A 1 73 ? -13.423 3.483 3.964 1.00 83.44 73 PRO A N 1
ATOM 570 C CA . PRO A 1 73 ? -13.910 2.411 4.838 1.00 83.44 73 PRO A CA 1
ATOM 571 C C . PRO A 1 73 ? -14.377 2.933 6.197 1.00 83.44 73 PRO A C 1
ATOM 573 O O . PRO A 1 73 ? -15.315 2.388 6.776 1.00 83.44 73 PRO A O 1
ATOM 576 N N . VAL A 1 74 ? -13.769 4.026 6.673 1.00 86.38 74 VAL A N 1
ATOM 577 C CA . VAL A 1 74 ? -14.203 4.723 7.888 1.00 86.38 74 VAL A CA 1
ATOM 578 C C . VAL A 1 74 ? -15.604 5.300 7.692 1.00 86.38 74 VAL A C 1
ATOM 580 O O . VAL A 1 74 ? -16.455 5.097 8.552 1.00 86.38 74 VAL A O 1
ATOM 583 N N . ILE A 1 75 ? -15.888 5.932 6.544 1.00 87.94 75 ILE A N 1
ATOM 584 C CA . ILE A 1 75 ? -17.251 6.409 6.235 1.00 87.94 75 ILE A CA 1
ATOM 585 C C . ILE A 1 75 ? -18.252 5.259 6.045 1.00 87.94 75 ILE A C 1
ATOM 587 O O . ILE A 1 75 ? -19.439 5.445 6.287 1.00 87.94 75 ILE A O 1
ATOM 591 N N . ALA A 1 76 ? -17.786 4.071 5.651 1.00 84.38 76 ALA A N 1
ATOM 592 C CA . ALA A 1 76 ? -18.613 2.871 5.531 1.00 84.38 76 ALA A CA 1
ATOM 593 C C . ALA A 1 76 ? -18.862 2.157 6.877 1.00 84.38 76 ALA A C 1
ATOM 595 O O . ALA A 1 76 ? -19.652 1.219 6.926 1.00 84.38 76 ALA A O 1
ATOM 596 N N . GLY A 1 77 ? -18.203 2.583 7.963 1.00 80.81 77 GLY A N 1
ATOM 597 C CA . GLY A 1 77 ? -18.390 2.031 9.309 1.00 80.81 77 GLY A CA 1
ATOM 598 C C . GLY A 1 77 ? -17.617 0.741 9.609 1.00 80.81 77 GLY A C 1
ATOM 599 O O . GLY A 1 77 ? -17.845 0.149 10.656 1.00 80.81 77 G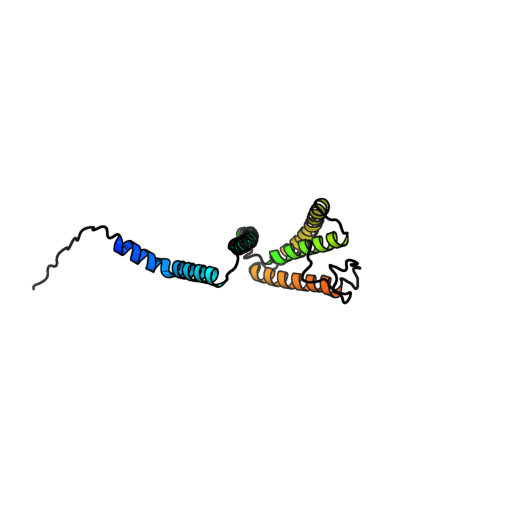LY A O 1
ATOM 600 N N . VAL A 1 78 ? -16.688 0.332 8.734 1.00 79.44 78 VAL A N 1
ATOM 601 C CA . VAL A 1 78 ? -16.028 -0.996 8.751 1.00 79.44 78 VAL A CA 1
ATOM 602 C C . VAL A 1 78 ? -14.721 -1.013 9.585 1.00 79.44 78 VAL A C 1
ATOM 604 O O . VAL A 1 78 ? -14.042 -2.029 9.731 1.00 79.44 78 VAL A O 1
ATOM 607 N N . GLY A 1 79 ? -14.333 0.140 10.147 1.00 74.31 79 GLY A N 1
ATOM 608 C CA . GLY A 1 79 ? -13.059 0.354 10.850 1.00 74.31 79 GLY A CA 1
ATOM 609 C C . GLY A 1 79 ? -11.906 0.795 9.933 1.00 74.31 79 GLY A C 1
ATOM 610 O O . GLY A 1 79 ? -12.111 1.179 8.780 1.00 74.31 79 GLY A O 1
ATOM 611 N N . LEU A 1 80 ? -10.671 0.788 10.454 1.00 75.69 80 LEU A N 1
ATOM 612 C CA . LEU A 1 80 ? -9.471 1.132 9.677 1.00 75.69 80 LEU A CA 1
ATOM 613 C C . LEU A 1 80 ? -9.134 0.019 8.670 1.00 75.69 80 LEU A C 1
ATOM 615 O O . LEU A 1 80 ? -9.160 -1.164 8.999 1.00 75.69 80 LEU A O 1
ATOM 619 N N . ASN A 1 81 ? -8.798 0.405 7.440 1.00 76.31 81 ASN A N 1
ATOM 620 C CA . ASN A 1 81 ? -8.664 -0.507 6.305 1.00 76.31 81 ASN A CA 1
ATOM 621 C C . ASN A 1 81 ? -7.250 -1.065 6.133 1.00 76.31 81 ASN A C 1
ATOM 623 O O . ASN A 1 81 ? -6.344 -0.370 5.673 1.00 76.31 81 ASN A O 1
ATOM 627 N N . PHE A 1 82 ? -7.114 -2.363 6.409 1.00 75.06 82 PHE A N 1
ATOM 628 C CA . PHE A 1 82 ? -5.929 -3.159 6.077 1.00 75.06 82 PHE A CA 1
ATOM 629 C C . PHE A 1 82 ? -6.059 -3.939 4.752 1.00 75.06 82 PHE A C 1
ATOM 631 O O . PHE A 1 82 ? -5.097 -4.544 4.283 1.00 75.06 82 PHE A O 1
ATOM 638 N N . GLY A 1 83 ? -7.216 -3.862 4.090 1.00 72.62 83 GLY A N 1
ATOM 639 C CA . GLY A 1 83 ? -7.442 -4.346 2.724 1.00 72.62 83 GLY A CA 1
ATOM 640 C C . GLY A 1 83 ? -6.692 -3.558 1.640 1.00 72.62 83 GLY A C 1
ATOM 641 O O . GLY A 1 83 ? -6.549 -4.058 0.525 1.00 72.62 83 GLY A O 1
ATOM 642 N N . ILE A 1 84 ? -6.130 -2.381 1.955 1.00 87.88 84 ILE A N 1
ATOM 643 C CA . ILE A 1 84 ? -5.220 -1.641 1.058 1.00 87.88 84 ILE A CA 1
ATOM 644 C C . ILE A 1 84 ? -4.063 -2.524 0.566 1.00 87.88 84 ILE A C 1
ATOM 646 O O . ILE A 1 84 ? -3.641 -2.413 -0.584 1.00 87.88 84 ILE A O 1
ATOM 650 N N . VAL A 1 85 ? -3.594 -3.450 1.412 1.00 88.44 85 VAL A N 1
ATOM 651 C CA . VAL A 1 85 ? -2.533 -4.405 1.074 1.00 88.44 85 VAL A CA 1
ATOM 652 C C . VAL A 1 85 ? -2.981 -5.320 -0.064 1.00 88.44 85 VAL A C 1
ATOM 654 O O . VAL A 1 85 ? -2.234 -5.514 -1.016 1.00 88.44 85 VAL A O 1
ATOM 657 N N . ILE A 1 86 ? -4.217 -5.820 -0.019 1.00 90.31 86 ILE A N 1
ATOM 658 C CA . ILE A 1 86 ? -4.778 -6.726 -1.032 1.00 90.31 86 ILE A CA 1
ATOM 659 C C . ILE A 1 86 ? -4.841 -6.022 -2.396 1.00 90.31 86 ILE A C 1
ATOM 661 O O . ILE A 1 86 ? -4.392 -6.571 -3.402 1.00 90.31 86 ILE A O 1
ATOM 665 N N . GLY A 1 87 ? -5.325 -4.775 -2.420 1.00 90.12 87 GLY A N 1
ATOM 666 C CA . GLY A 1 87 ? -5.362 -3.960 -3.638 1.00 90.12 87 GLY A CA 1
ATOM 667 C C . GLY A 1 87 ? -3.967 -3.637 -4.184 1.00 90.12 87 GLY A C 1
ATOM 668 O O . GLY A 1 87 ? -3.733 -3.732 -5.389 1.00 90.12 87 GLY A O 1
ATOM 669 N N . ALA A 1 88 ? -3.013 -3.317 -3.305 1.00 90.69 88 ALA A N 1
ATOM 670 C CA . ALA A 1 88 ? -1.629 -3.070 -3.698 1.00 90.69 88 ALA A CA 1
ATOM 671 C C . ALA A 1 88 ? -0.975 -4.315 -4.320 1.00 90.69 88 ALA A C 1
ATOM 673 O O . ALA A 1 88 ? -0.309 -4.196 -5.348 1.00 90.69 88 ALA A O 1
ATOM 674 N N . MET A 1 89 ? -1.205 -5.505 -3.754 1.00 91.31 89 MET A N 1
ATOM 675 C CA . MET A 1 89 ? -0.687 -6.761 -4.308 1.00 91.31 89 MET A CA 1
ATOM 676 C C . MET A 1 89 ? -1.293 -7.077 -5.679 1.00 91.31 89 MET A C 1
ATOM 678 O O . MET A 1 89 ? -0.562 -7.493 -6.574 1.00 91.31 89 MET A O 1
ATOM 682 N N . ALA A 1 90 ? -2.590 -6.818 -5.887 1.00 91.44 90 ALA A N 1
ATOM 683 C CA . ALA A 1 90 ? -3.225 -6.969 -7.200 1.00 91.44 90 ALA A CA 1
ATOM 684 C C . ALA A 1 90 ? -2.558 -6.084 -8.271 1.00 91.44 90 ALA A C 1
ATOM 686 O O . ALA A 1 90 ? -2.237 -6.560 -9.361 1.00 91.44 90 ALA A O 1
ATOM 687 N N . GLY A 1 91 ? -2.283 -4.816 -7.941 1.00 91.00 91 GLY A N 1
ATOM 688 C CA . GLY A 1 91 ? -1.568 -3.899 -8.833 1.00 91.00 91 GLY A CA 1
ATOM 689 C C . GLY A 1 91 ? -0.125 -4.329 -9.104 1.00 91.00 91 GLY A C 1
ATOM 690 O O . GLY A 1 91 ? 0.321 -4.314 -10.251 1.00 91.00 91 GLY A O 1
ATOM 691 N N . GLN A 1 92 ? 0.602 -4.776 -8.077 1.00 89.81 92 GLN A N 1
ATOM 692 C CA . GLN A 1 92 ? 1.959 -5.300 -8.255 1.00 89.81 92 GLN A CA 1
ATOM 693 C C . GLN A 1 92 ? 1.976 -6.540 -9.157 1.00 89.81 92 GLN A C 1
ATOM 695 O O . GLN A 1 92 ? 2.837 -6.648 -10.030 1.00 89.81 92 GLN A O 1
ATOM 700 N N . PHE A 1 93 ? 0.993 -7.431 -9.017 1.00 88.12 93 PHE A N 1
ATOM 701 C CA . PHE A 1 93 ? 0.860 -8.609 -9.870 1.00 88.12 93 PHE A CA 1
ATOM 702 C C . PHE A 1 93 ? 0.667 -8.228 -11.344 1.00 88.12 93 PHE A C 1
ATOM 704 O O . PHE A 1 93 ? 1.315 -8.796 -12.225 1.00 88.12 93 PHE A O 1
ATOM 711 N N . ALA A 1 94 ? -0.171 -7.224 -11.619 1.00 89.50 94 ALA A N 1
ATOM 712 C CA . ALA A 1 94 ? -0.381 -6.717 -12.971 1.00 89.50 94 ALA A CA 1
ATOM 713 C C . ALA A 1 94 ? 0.892 -6.087 -13.559 1.00 89.50 94 ALA A C 1
ATOM 715 O O . ALA A 1 94 ? 1.235 -6.366 -14.705 1.00 89.50 94 ALA A O 1
ATOM 716 N N . ILE A 1 95 ? 1.638 -5.305 -12.771 1.00 87.56 95 ILE A N 1
ATOM 717 C CA . ILE A 1 95 ? 2.924 -4.732 -13.200 1.00 87.56 95 ILE A CA 1
ATOM 718 C C . ILE A 1 95 ? 3.920 -5.846 -13.550 1.00 87.56 95 ILE A C 1
ATOM 720 O O . ILE A 1 95 ? 4.574 -5.789 -14.591 1.00 87.56 95 ILE A O 1
ATOM 724 N N . ILE A 1 96 ? 4.015 -6.892 -12.726 1.00 83.88 96 ILE A N 1
ATOM 725 C CA . ILE A 1 96 ? 4.884 -8.049 -12.989 1.00 83.88 96 ILE A CA 1
ATOM 726 C C . ILE A 1 96 ? 4.459 -8.773 -14.276 1.00 83.88 96 ILE A C 1
ATOM 728 O O . ILE A 1 96 ? 5.305 -9.141 -15.092 1.00 83.88 96 ILE A O 1
ATOM 732 N N . ALA A 1 97 ? 3.156 -8.940 -14.504 1.00 83.75 97 ALA A N 1
ATOM 733 C CA . ALA A 1 97 ? 2.650 -9.555 -15.725 1.00 83.75 97 ALA A CA 1
ATOM 734 C C . ALA A 1 97 ? 2.984 -8.715 -16.972 1.00 83.75 97 ALA A C 1
ATOM 736 O O . ALA A 1 97 ? 3.515 -9.240 -17.947 1.00 83.75 97 ALA A O 1
ATOM 737 N N . VAL A 1 98 ? 2.749 -7.402 -16.949 1.00 84.69 98 VAL A N 1
ATOM 738 C CA . VAL A 1 98 ? 3.037 -6.519 -18.095 1.00 84.69 98 VAL A CA 1
ATOM 739 C C . VAL A 1 98 ? 4.537 -6.410 -18.371 1.00 84.69 98 VAL A C 1
ATOM 741 O O . VAL A 1 98 ? 4.965 -6.470 -19.527 1.00 84.69 98 VAL A O 1
ATOM 744 N N . THR A 1 99 ? 5.357 -6.327 -17.322 1.00 80.25 99 THR A N 1
ATOM 745 C CA . THR A 1 99 ? 6.823 -6.330 -17.457 1.00 80.25 99 THR A CA 1
ATOM 746 C C . THR A 1 99 ? 7.352 -7.664 -17.988 1.00 80.25 99 THR A C 1
ATOM 748 O O . THR A 1 99 ? 8.344 -7.677 -18.722 1.00 80.25 99 THR A O 1
ATOM 751 N N . HIS A 1 100 ? 6.673 -8.783 -17.713 1.00 78.12 100 HIS A N 1
ATOM 752 C CA . HIS A 1 100 ? 6.962 -10.065 -18.357 1.00 78.12 100 HIS A CA 1
ATOM 753 C C . HIS A 1 100 ? 6.694 -10.032 -19.871 1.00 78.12 100 HIS A C 1
ATOM 755 O O . HIS A 1 100 ? 7.521 -10.519 -20.643 1.00 78.12 100 HIS A O 1
ATOM 761 N N . PHE A 1 101 ? 5.600 -9.400 -20.307 1.00 77.19 101 PHE A N 1
ATOM 762 C CA . PHE A 1 101 ? 5.293 -9.200 -21.730 1.00 77.19 101 PHE A CA 1
ATOM 763 C C . PHE A 1 101 ? 6.181 -8.150 -22.421 1.00 77.19 101 PHE A C 1
ATOM 765 O O . PHE A 1 101 ? 6.080 -7.976 -23.633 1.00 77.19 101 PHE A O 1
ATOM 772 N N . LYS A 1 102 ? 7.078 -7.478 -21.680 1.00 78.75 102 LYS A N 1
ATOM 773 C CA . LYS A 1 102 ? 8.006 -6.442 -22.174 1.00 78.75 102 LYS A CA 1
ATOM 774 C C . LYS A 1 102 ? 7.317 -5.264 -22.877 1.00 78.75 102 LYS A C 1
ATOM 776 O O . LYS A 1 102 ? 7.920 -4.614 -23.728 1.00 78.75 102 LYS A O 1
ATOM 781 N N . VAL A 1 103 ? 6.072 -4.963 -22.511 1.00 78.56 103 VAL A N 1
ATOM 782 C CA . VAL A 1 103 ? 5.356 -3.796 -23.042 1.00 78.56 103 VAL A CA 1
ATOM 783 C C . VAL A 1 103 ? 5.774 -2.569 -22.233 1.00 78.56 103 VAL A C 1
ATOM 785 O O . VAL A 1 103 ? 5.432 -2.453 -21.058 1.00 78.56 103 VAL A O 1
ATOM 788 N N . SER A 1 104 ? 6.542 -1.669 -22.847 1.00 79.75 104 SER A N 1
ATOM 789 C CA . SER A 1 104 ? 7.058 -0.456 -22.206 1.00 79.75 104 SER A CA 1
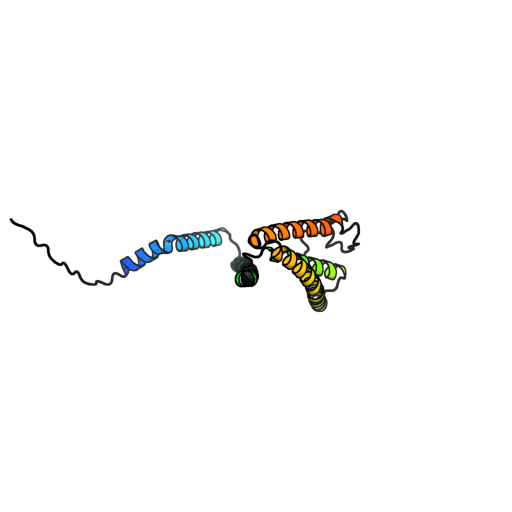ATOM 790 C C . SER A 1 104 ? 6.301 0.807 -22.637 1.00 79.75 104 SER A C 1
ATOM 792 O O . SER A 1 104 ? 5.539 0.818 -23.605 1.00 79.75 104 SER A O 1
ATOM 794 N N . GLY A 1 105 ? 6.497 1.891 -21.882 1.00 83.69 105 GLY A N 1
ATOM 795 C CA . GLY A 1 105 ? 5.903 3.198 -22.159 1.00 83.69 105 GLY A CA 1
ATOM 796 C C . GLY A 1 105 ? 4.420 3.312 -21.788 1.00 83.69 105 GLY A C 1
ATOM 797 O O . GLY A 1 105 ? 3.880 2.537 -20.997 1.00 83.69 105 GLY A O 1
ATOM 798 N N . PHE A 1 106 ? 3.751 4.306 -22.375 1.00 88.31 106 PHE A N 1
ATOM 799 C CA . PHE A 1 106 ? 2.329 4.581 -22.155 1.00 88.31 106 PHE A CA 1
ATOM 800 C C . PHE A 1 106 ? 1.384 3.384 -22.413 1.00 88.31 106 PHE A C 1
ATOM 802 O O . PHE A 1 106 ? 0.507 3.154 -21.576 1.00 88.31 106 PHE A O 1
ATOM 809 N N . PRO A 1 107 ? 1.542 2.573 -23.486 1.00 88.00 107 PRO A N 1
ATOM 810 C CA . PRO A 1 107 ? 0.669 1.414 -23.689 1.00 88.00 107 PRO A CA 1
ATOM 811 C C . PRO A 1 107 ? 0.854 0.343 -22.606 1.00 88.00 107 PRO A C 1
ATOM 813 O O . PRO A 1 107 ? -0.127 -0.272 -22.193 1.00 88.00 107 PRO A O 1
ATOM 816 N N . GLY A 1 108 ? 2.072 0.164 -22.081 1.00 87.06 108 GLY A N 1
ATOM 817 C CA . GLY A 1 108 ? 2.320 -0.725 -20.942 1.00 87.06 108 GLY A CA 1
ATOM 818 C C . GLY A 1 108 ? 1.598 -0.249 -19.681 1.00 87.06 108 GLY A C 1
ATOM 819 O O . GLY A 1 108 ? 0.951 -1.038 -18.998 1.00 87.06 108 GLY A O 1
ATOM 820 N N . PHE A 1 109 ? 1.616 1.058 -19.415 1.00 88.44 109 PHE A N 1
ATOM 821 C CA . PHE A 1 109 ? 0.888 1.645 -18.288 1.00 88.44 109 PHE A CA 1
ATOM 822 C C . PHE A 1 109 ? -0.635 1.448 -18.396 1.00 88.44 109 PHE A C 1
ATOM 824 O O . PHE A 1 109 ? -1.272 1.038 -17.424 1.00 88.44 109 PHE A O 1
ATOM 831 N N . MET A 1 110 ? -1.219 1.663 -19.579 1.00 92.94 110 MET A N 1
ATOM 832 C CA . MET A 1 110 ? -2.645 1.395 -19.816 1.00 92.94 110 MET A CA 1
ATOM 833 C C . MET A 1 110 ? -2.990 -0.090 -19.638 1.00 92.94 110 MET A C 1
ATOM 835 O O . MET A 1 110 ? -4.006 -0.416 -19.024 1.00 92.94 110 MET A O 1
ATOM 839 N N . LEU A 1 111 ? -2.124 -0.993 -20.108 1.00 91.19 111 LEU A N 1
ATOM 840 C CA . LEU A 1 111 ? -2.294 -2.436 -19.933 1.00 91.19 111 LEU A CA 1
ATOM 841 C C . LEU A 1 111 ? -2.245 -2.840 -18.450 1.00 91.19 111 LEU A C 1
ATOM 843 O O . LEU A 1 111 ? -3.048 -3.663 -18.013 1.00 91.19 111 LEU A O 1
ATOM 847 N N . CYS A 1 112 ? -1.360 -2.224 -17.656 1.00 91.69 112 CYS A N 1
ATOM 848 C CA . CYS A 1 112 ? -1.310 -2.433 -16.208 1.00 91.69 112 CYS A CA 1
ATOM 849 C C . CYS A 1 112 ? -2.634 -2.054 -15.544 1.00 91.69 112 CYS A C 1
ATOM 851 O O . CYS A 1 112 ? -3.136 -2.820 -14.726 1.00 91.69 112 CYS A O 1
ATOM 853 N N . ILE A 1 113 ? -3.215 -0.902 -15.894 1.00 92.44 113 ILE A N 1
ATOM 854 C CA . ILE A 1 113 ? -4.514 -0.470 -15.356 1.00 92.44 113 ILE A CA 1
ATOM 855 C C . ILE A 1 113 ? -5.602 -1.471 -15.746 1.00 92.44 113 ILE A C 1
ATOM 857 O O . ILE A 1 113 ? -6.341 -1.943 -14.881 1.00 92.44 113 ILE A O 1
ATOM 861 N N . LEU A 1 114 ? -5.656 -1.839 -17.029 1.00 94.31 114 LEU A N 1
ATOM 862 C CA . LEU A 1 114 ? -6.656 -2.759 -17.562 1.00 94.31 114 LEU A CA 1
ATOM 863 C C . LEU A 1 114 ? -6.608 -4.129 -16.878 1.00 94.31 114 LEU A C 1
ATOM 865 O O . LEU A 1 114 ? -7.654 -4.715 -16.633 1.00 94.31 114 LEU A O 1
ATOM 869 N N . LEU A 1 115 ? -5.413 -4.626 -16.551 1.00 92.88 115 LEU A N 1
ATOM 870 C CA . LEU A 1 115 ? -5.234 -5.906 -15.867 1.00 92.88 115 LEU A CA 1
ATOM 871 C C . LEU A 1 115 ? -5.436 -5.794 -14.347 1.00 92.88 115 LEU A C 1
ATOM 873 O O . LEU A 1 115 ? -5.957 -6.716 -13.725 1.00 92.88 115 LEU A O 1
ATOM 877 N N . THR A 1 116 ? -5.074 -4.660 -13.743 1.00 94.75 116 THR A N 1
ATOM 878 C CA . THR A 1 116 ? -5.240 -4.427 -12.298 1.00 94.75 116 THR A CA 1
ATOM 879 C C . THR A 1 116 ? -6.711 -4.377 -11.907 1.00 94.75 116 THR A C 1
ATOM 881 O O . THR A 1 116 ? -7.089 -4.980 -10.906 1.00 94.75 116 THR A O 1
ATOM 884 N N . ILE A 1 117 ? -7.548 -3.678 -12.682 1.00 94.31 117 ILE A N 1
ATOM 885 C CA . ILE A 1 117 ? -8.975 -3.485 -12.378 1.00 94.31 117 ILE A CA 1
ATOM 886 C C . ILE A 1 117 ? -9.720 -4.814 -12.140 1.00 94.31 117 ILE A C 1
ATOM 888 O O . ILE A 1 117 ? -10.301 -4.960 -11.064 1.00 94.31 117 ILE A O 1
ATOM 892 N N . PRO A 1 118 ? -9.712 -5.805 -13.054 1.00 94.38 118 PRO A N 1
ATOM 893 C CA . PRO A 1 118 ? -10.449 -7.049 -12.853 1.00 94.38 118 PRO A CA 1
ATOM 894 C C . PRO A 1 118 ? -9.908 -7.856 -11.669 1.00 94.38 118 PRO A C 1
ATOM 896 O O . PRO A 1 118 ? -10.697 -8.371 -10.879 1.00 94.38 118 PRO A O 1
ATOM 899 N N . ILE A 1 119 ? -8.584 -7.917 -11.490 1.00 92.31 119 ILE A N 1
ATOM 900 C CA . ILE A 1 119 ? -7.969 -8.624 -10.355 1.00 92.31 119 ILE A CA 1
ATOM 901 C C . ILE A 1 119 ? -8.401 -7.968 -9.036 1.00 92.31 119 ILE A C 1
ATOM 903 O O . ILE A 1 119 ? -8.825 -8.653 -8.106 1.00 92.31 119 ILE A O 1
ATOM 907 N N . ALA A 1 120 ? -8.361 -6.636 -8.970 1.00 92.50 120 ALA A N 1
ATOM 908 C CA . ALA A 1 120 ? -8.772 -5.879 -7.796 1.00 92.50 120 ALA A CA 1
ATOM 909 C C . ALA A 1 120 ? -10.271 -6.035 -7.493 1.00 92.50 120 ALA A C 1
ATOM 911 O O . ALA A 1 120 ? -10.633 -6.149 -6.325 1.00 92.50 120 ALA A O 1
ATOM 912 N N . ILE A 1 121 ? -11.135 -6.093 -8.513 1.00 93.69 121 ILE A N 1
ATOM 913 C CA . ILE A 1 121 ? -12.576 -6.337 -8.336 1.00 93.69 121 ILE A CA 1
ATOM 914 C C . ILE A 1 121 ? -12.810 -7.720 -7.727 1.00 93.69 121 ILE A C 1
ATOM 916 O O . ILE A 1 121 ? -13.521 -7.832 -6.729 1.00 93.69 121 ILE A O 1
ATOM 920 N N . VAL A 1 122 ? -12.185 -8.766 -8.275 1.00 94.06 122 VAL A N 1
ATOM 921 C CA . VAL A 1 122 ? -12.335 -10.138 -7.765 1.00 94.06 122 VAL A CA 1
ATOM 922 C C . VAL A 1 122 ? -11.858 -10.229 -6.315 1.00 94.06 122 VAL A C 1
ATOM 924 O O . VAL A 1 122 ? -12.600 -10.687 -5.445 1.00 94.06 122 VAL A O 1
ATOM 927 N N . CYS A 1 123 ? -10.655 -9.730 -6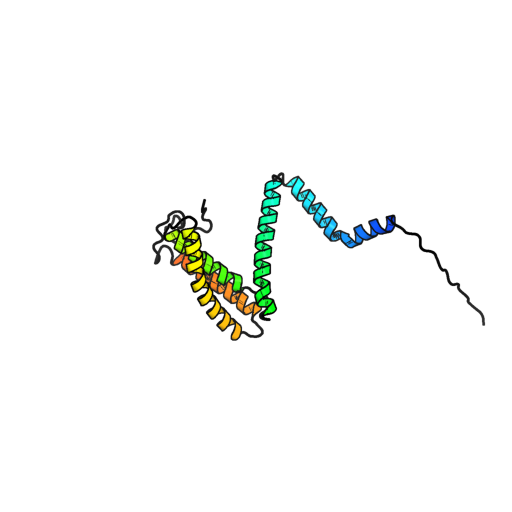.020 1.00 91.50 123 CYS A N 1
ATOM 928 C CA . CYS A 1 123 ? -10.135 -9.699 -4.654 1.00 91.50 123 CYS A CA 1
ATOM 929 C C . CYS A 1 123 ? -11.009 -8.846 -3.719 1.00 91.50 123 CYS A C 1
ATOM 931 O O . CYS A 1 123 ? -11.202 -9.205 -2.556 1.00 91.50 123 CYS A O 1
ATOM 933 N N . GLY A 1 124 ? -11.569 -7.744 -4.220 1.00 90.56 124 GLY A N 1
ATOM 934 C CA . GLY A 1 124 ? -12.469 -6.863 -3.482 1.00 90.56 124 GLY A CA 1
ATOM 935 C C . GLY A 1 124 ? -13.774 -7.551 -3.086 1.00 90.56 124 GLY A C 1
ATOM 936 O O . GLY A 1 124 ? -14.180 -7.443 -1.932 1.00 90.56 124 GLY A O 1
ATOM 937 N N . ILE A 1 125 ? -14.388 -8.315 -3.995 1.00 92.50 125 ILE A N 1
ATOM 938 C CA . ILE A 1 125 ? -15.603 -9.099 -3.716 1.00 92.50 125 ILE A CA 1
ATOM 939 C C . ILE A 1 125 ? -15.323 -10.177 -2.664 1.00 92.50 125 ILE A C 1
ATOM 941 O O . ILE A 1 125 ? -16.073 -10.321 -1.702 1.00 92.50 125 ILE A O 1
ATOM 945 N N . LEU A 1 126 ? -14.214 -10.909 -2.791 1.00 91.38 126 LEU A N 1
ATOM 946 C CA . LEU A 1 126 ? -13.839 -11.923 -1.799 1.00 91.38 126 LEU A CA 1
ATOM 947 C C . LEU A 1 126 ? -13.614 -11.302 -0.413 1.00 91.38 126 LEU A C 1
ATOM 949 O O . LEU A 1 126 ? -14.060 -11.839 0.602 1.00 91.38 126 LEU A O 1
ATOM 953 N N . THR A 1 127 ? -12.966 -10.138 -0.374 1.00 89.56 127 THR A N 1
ATOM 954 C CA . THR A 1 127 ? -12.705 -9.411 0.872 1.00 89.56 127 THR A CA 1
ATOM 955 C C . THR A 1 127 ? -13.997 -8.862 1.481 1.00 89.56 127 THR A C 1
ATOM 957 O O . THR A 1 127 ? -14.179 -8.942 2.694 1.00 89.56 127 THR A O 1
ATOM 960 N N . SER A 1 128 ? -14.928 -8.351 0.670 1.00 88.81 128 SER A N 1
ATOM 961 C CA . SER A 1 128 ? -16.213 -7.844 1.166 1.00 88.81 128 SER A CA 1
ATOM 962 C C . SER A 1 128 ? -17.099 -8.967 1.711 1.00 88.81 128 SER A C 1
ATOM 964 O O . SER A 1 128 ? -17.714 -8.806 2.766 1.00 88.81 128 SER A O 1
ATOM 966 N N . MET A 1 129 ? -17.098 -10.138 1.066 1.00 91.06 129 MET A N 1
ATOM 967 C CA . MET A 1 129 ? -17.766 -11.340 1.574 1.00 91.06 129 MET A CA 1
ATOM 968 C C . MET A 1 129 ? -17.198 -11.784 2.927 1.00 91.06 129 MET A C 1
ATOM 970 O O . MET A 1 129 ? -17.966 -12.177 3.808 1.00 91.06 129 MET A O 1
ATOM 974 N N . LEU A 1 130 ? -15.873 -11.715 3.101 1.00 90.00 130 LEU A N 1
ATOM 975 C CA . LEU A 1 130 ? -15.210 -12.027 4.367 1.00 90.00 130 LEU A CA 1
ATOM 976 C C . LEU A 1 130 ? -15.623 -11.038 5.465 1.00 90.00 130 LEU A C 1
ATOM 978 O O . LEU A 1 130 ? -16.077 -11.462 6.524 1.00 90.00 130 LEU A O 1
ATOM 982 N N . LEU A 1 131 ? -15.537 -9.735 5.185 1.00 88.06 131 LEU A N 1
ATOM 983 C CA . LEU A 1 131 ? -15.882 -8.673 6.135 1.00 88.06 131 LEU A CA 1
ATOM 984 C C . LEU A 1 131 ? -17.337 -8.765 6.602 1.00 88.06 131 LEU A C 1
ATOM 986 O O . LEU A 1 131 ? -17.614 -8.641 7.792 1.00 88.06 131 LEU A O 1
ATOM 990 N N . ASN A 1 132 ? -18.261 -9.078 5.690 1.00 89.69 132 ASN A N 1
ATOM 991 C CA . ASN A 1 132 ? -19.677 -9.209 6.027 1.00 89.69 132 ASN A CA 1
ATOM 992 C C . ASN A 1 132 ? -19.969 -10.407 6.953 1.00 89.69 132 ASN A C 1
ATOM 994 O O . ASN A 1 132 ? -20.972 -10.404 7.665 1.00 89.69 132 ASN A O 1
ATOM 998 N N . LYS A 1 133 ? -19.098 -11.426 6.965 1.00 90.38 133 LYS A N 1
ATOM 999 C CA . LYS A 1 133 ? -19.181 -12.563 7.898 1.00 90.38 133 LYS A CA 1
ATOM 1000 C C . LYS A 1 133 ? -18.571 -12.253 9.268 1.00 90.38 133 LYS A C 1
ATOM 1002 O O . LYS A 1 133 ? -18.891 -12.944 10.227 1.00 90.38 133 LYS A O 1
ATOM 1007 N N . THR A 1 134 ? -17.729 -11.226 9.374 1.00 89.44 134 THR A N 1
ATOM 1008 C CA . THR A 1 134 ? -16.978 -10.868 10.589 1.00 89.44 134 THR A CA 1
ATOM 1009 C C . THR A 1 134 ? -17.413 -9.519 11.170 1.00 89.44 134 THR A C 1
ATOM 1011 O O . THR A 1 134 ? -16.575 -8.743 11.639 1.00 89.44 134 THR A O 1
ATOM 1014 N N . LYS A 1 135 ? -18.715 -9.202 11.121 1.00 86.38 135 LYS A N 1
ATOM 1015 C CA . LYS A 1 135 ? -19.254 -7.939 11.655 1.00 86.38 135 LYS A CA 1
ATOM 1016 C C . LYS A 1 135 ? -18.882 -7.755 13.126 1.00 86.38 135 LYS A C 1
ATOM 1018 O O . LYS A 1 135 ? -19.013 -8.674 13.928 1.00 86.38 135 LYS A O 1
ATOM 1023 N N . GLY A 1 136 ? -18.410 -6.560 13.472 1.00 86.00 136 GLY A N 1
ATOM 1024 C CA . GLY A 1 136 ? -17.905 -6.239 14.814 1.00 86.00 136 GLY A CA 1
ATOM 1025 C C . GLY A 1 136 ? -16.432 -6.601 15.051 1.00 86.00 136 GLY A C 1
ATOM 1026 O O . GLY A 1 136 ? -15.847 -6.140 16.026 1.00 86.00 136 GLY A O 1
ATOM 1027 N N . GLN A 1 137 ? -15.797 -7.354 14.146 1.00 88.88 137 GLN A N 1
ATOM 1028 C CA . GLN A 1 137 ? -14.355 -7.653 14.158 1.00 88.88 137 GLN A CA 1
ATOM 1029 C C . GLN A 1 137 ? -13.684 -7.324 12.815 1.00 88.88 137 GLN A C 1
ATOM 1031 O O . GLN A 1 137 ? -12.658 -7.896 12.443 1.00 88.88 137 GLN A O 1
ATOM 1036 N N . GLU A 1 138 ? -14.260 -6.386 12.073 1.00 88.81 138 GLU A N 1
ATOM 1037 C CA . GLU A 1 138 ? -13.901 -6.078 10.687 1.00 88.81 138 GLU A CA 1
ATOM 1038 C C . GLU A 1 138 ? -12.470 -5.534 10.558 1.00 88.81 138 GLU A C 1
ATOM 1040 O O . GLU A 1 138 ? -11.719 -5.945 9.671 1.00 88.81 138 GLU A O 1
ATOM 1045 N N . MET A 1 139 ? -12.035 -4.707 11.515 1.00 88.81 139 MET A N 1
ATOM 1046 C CA . MET A 1 139 ? -10.669 -4.178 11.560 1.00 88.81 139 MET A CA 1
ATOM 1047 C C . MET A 1 139 ? -9.626 -5.301 11.671 1.00 88.81 139 MET A C 1
ATOM 1049 O O . MET A 1 139 ? -8.709 -5.380 10.856 1.00 88.81 139 MET A O 1
ATOM 1053 N N . ILE A 1 140 ? -9.782 -6.200 12.648 1.00 89.31 140 ILE A N 1
ATOM 1054 C CA . ILE A 1 140 ? -8.839 -7.305 12.884 1.00 89.31 140 ILE A CA 1
ATOM 1055 C C . ILE A 1 140 ? -8.899 -8.306 11.725 1.00 89.31 140 ILE A C 1
ATOM 1057 O O . ILE A 1 140 ? -7.862 -8.763 11.247 1.00 89.31 140 ILE A O 1
ATOM 1061 N N . SER A 1 141 ? -10.098 -8.592 11.216 1.00 89.69 141 SER A N 1
ATOM 1062 C CA . SER A 1 141 ? -10.292 -9.506 10.087 1.00 89.69 141 SER A CA 1
ATOM 1063 C C . SER A 1 141 ? -9.614 -8.989 8.820 1.00 89.69 141 SER A C 1
ATOM 1065 O O . SER A 1 141 ? -8.926 -9.750 8.144 1.00 89.69 141 SER A O 1
ATOM 1067 N N . SER A 1 142 ? -9.716 -7.686 8.529 1.00 88.12 142 SER A N 1
ATOM 1068 C CA . SER A 1 142 ? -9.002 -7.080 7.399 1.00 88.12 142 SER A CA 1
ATOM 1069 C C . SER A 1 142 ? -7.479 -7.115 7.577 1.00 88.12 142 SER A C 1
ATOM 1071 O O . SER A 1 142 ? -6.759 -7.323 6.601 1.00 88.12 142 SER A O 1
ATOM 1073 N N . MET A 1 143 ? -6.976 -6.968 8.810 1.00 90.06 143 MET A N 1
ATOM 1074 C CA . MET A 1 143 ? -5.544 -7.075 9.115 1.00 90.06 143 MET A CA 1
ATOM 1075 C C . MET A 1 143 ? -5.025 -8.488 8.833 1.00 90.06 143 MET A C 1
ATOM 1077 O O . MET A 1 143 ? -4.023 -8.658 8.139 1.00 90.06 143 MET A O 1
ATOM 1081 N N . ILE A 1 144 ? -5.733 -9.506 9.327 1.00 91.56 144 ILE A N 1
ATOM 1082 C CA . ILE A 1 144 ? -5.387 -10.915 9.108 1.00 91.56 144 ILE A CA 1
ATOM 1083 C C . ILE A 1 144 ? -5.487 -11.265 7.619 1.00 91.56 144 ILE A C 1
ATOM 1085 O O . ILE A 1 144 ? -4.580 -11.896 7.080 1.00 91.56 144 ILE A O 1
ATOM 1089 N N . ALA A 1 145 ? -6.534 -10.802 6.931 1.00 90.88 145 ALA A N 1
ATOM 1090 C CA . ALA A 1 145 ? -6.685 -10.982 5.489 1.00 90.88 145 ALA A CA 1
ATOM 1091 C C . ALA A 1 145 ? -5.524 -10.351 4.703 1.00 90.88 145 ALA A C 1
ATOM 1093 O O . ALA A 1 145 ? -5.034 -10.952 3.749 1.00 90.88 145 ALA A O 1
ATOM 1094 N N . GLY A 1 146 ? -5.034 -9.180 5.126 1.00 90.81 146 GLY A N 1
ATOM 1095 C CA . GLY A 1 146 ? -3.853 -8.539 4.546 1.00 90.81 146 GLY A CA 1
ATOM 1096 C C . GLY A 1 146 ? -2.577 -9.372 4.711 1.00 90.81 146 GLY A C 1
ATOM 1097 O O . GLY A 1 146 ? -1.845 -9.568 3.740 1.00 90.81 146 GLY A O 1
ATOM 1098 N N . PHE A 1 147 ? -2.326 -9.922 5.905 1.00 90.94 147 PHE A N 1
ATOM 1099 C CA . PHE A 1 147 ? -1.188 -10.824 6.134 1.00 90.94 147 PHE A CA 1
ATOM 1100 C C . PHE A 1 147 ? -1.295 -12.115 5.326 1.00 90.94 147 PHE A C 1
ATOM 1102 O O . PHE A 1 147 ? -0.308 -12.554 4.736 1.00 90.94 147 PHE A O 1
ATOM 1109 N N . PHE A 1 148 ? -2.493 -12.696 5.258 1.00 91.31 148 PHE A N 1
ATOM 1110 C CA . PHE A 1 148 ? -2.761 -13.873 4.444 1.00 91.31 148 PHE A CA 1
ATOM 1111 C C . PHE A 1 148 ? -2.505 -13.596 2.959 1.00 91.31 148 PHE A C 1
ATOM 1113 O O . PHE A 1 148 ? -1.762 -14.335 2.317 1.00 91.31 148 PHE A O 1
ATOM 1120 N N . ALA A 1 149 ? -3.038 -12.493 2.426 1.00 91.00 149 ALA A N 1
ATOM 1121 C CA . ALA A 1 149 ? -2.813 -12.084 1.043 1.00 91.00 149 ALA A CA 1
ATOM 1122 C C . ALA A 1 149 ? -1.326 -11.851 0.749 1.00 91.00 149 ALA A C 1
ATOM 1124 O O . ALA A 1 149 ? -0.842 -12.280 -0.294 1.00 91.00 149 ALA A O 1
ATOM 1125 N N . ASN A 1 150 ? -0.583 -11.237 1.675 1.00 90.69 150 ASN A N 1
ATOM 1126 C CA . ASN A 1 150 ? 0.865 -11.090 1.546 1.00 90.69 150 ASN A CA 1
ATOM 1127 C C . ASN A 1 150 ? 1.586 -12.451 1.534 1.00 90.69 150 ASN A C 1
ATOM 1129 O O . ASN A 1 150 ? 2.476 -12.657 0.715 1.00 90.69 150 ASN A O 1
ATOM 1133 N N . GLY A 1 151 ? 1.191 -13.394 2.394 1.00 88.75 151 GLY A N 1
ATOM 1134 C CA . GLY A 1 151 ? 1.743 -14.752 2.397 1.00 88.75 151 GLY A CA 1
ATOM 1135 C C . GLY A 1 151 ? 1.483 -15.492 1.082 1.00 88.75 151 GLY A C 1
ATOM 1136 O O . GLY A 1 151 ? 2.407 -16.052 0.496 1.00 88.75 151 GLY A O 1
ATOM 1137 N N . VAL A 1 152 ? 0.252 -15.423 0.567 1.00 89.00 152 VAL A N 1
ATOM 1138 C CA . VAL A 1 152 ? -0.123 -15.988 -0.740 1.00 89.00 152 VAL A CA 1
ATOM 1139 C C . VAL A 1 152 ? 0.669 -15.328 -1.868 1.00 89.00 152 VAL A C 1
ATOM 1141 O O . VAL A 1 152 ? 1.223 -16.018 -2.719 1.00 89.00 152 VAL A O 1
ATOM 1144 N N . TYR A 1 153 ? 0.782 -14.001 -1.858 1.00 87.88 153 TYR A N 1
ATOM 1145 C CA . TYR A 1 153 ? 1.554 -13.249 -2.842 1.00 87.88 153 TYR A CA 1
ATOM 1146 C C . TYR A 1 153 ? 3.031 -13.663 -2.849 1.00 87.88 153 TYR A C 1
ATOM 1148 O O . TYR A 1 153 ? 3.580 -13.986 -3.902 1.00 87.88 153 TYR A O 1
ATOM 1156 N N . GLN A 1 154 ? 3.665 -13.730 -1.675 1.00 86.50 154 GLN A N 1
ATOM 1157 C CA . GLN A 1 154 ? 5.050 -14.179 -1.540 1.00 86.50 154 GLN A CA 1
ATOM 1158 C C . GLN A 1 154 ? 5.224 -15.631 -1.986 1.00 86.50 154 GLN A C 1
ATOM 1160 O O . GLN A 1 154 ? 6.184 -15.936 -2.687 1.00 86.50 154 GLN A O 1
ATOM 1165 N N . PHE A 1 155 ? 4.290 -16.517 -1.641 1.00 85.44 155 PHE A N 1
ATOM 1166 C CA . PHE A 1 155 ? 4.317 -17.905 -2.091 1.00 85.44 155 PHE A CA 1
ATOM 1167 C C . PHE A 1 155 ? 4.279 -17.999 -3.623 1.00 85.44 155 PHE A C 1
ATOM 1169 O O . PHE A 1 155 ? 5.131 -18.652 -4.226 1.00 85.44 155 PHE A O 1
ATOM 1176 N N . ILE A 1 156 ? 3.355 -17.284 -4.272 1.00 83.81 156 ILE A N 1
ATOM 1177 C CA . ILE A 1 156 ? 3.241 -17.284 -5.734 1.00 83.81 156 ILE A CA 1
ATOM 1178 C C . ILE A 1 156 ? 4.517 -16.718 -6.379 1.00 83.81 156 ILE A C 1
ATOM 1180 O O . ILE A 1 156 ? 5.079 -17.324 -7.291 1.00 83.81 156 ILE A O 1
ATOM 1184 N N . LEU A 1 157 ? 5.022 -15.581 -5.902 1.00 79.56 157 LEU A N 1
ATOM 1185 C CA . LEU A 1 157 ? 6.159 -14.921 -6.544 1.00 79.56 157 LEU A CA 1
ATOM 1186 C C . LEU A 1 157 ? 7.526 -15.517 -6.216 1.00 79.56 157 LEU A C 1
ATOM 1188 O O . LEU A 1 157 ? 8.459 -15.306 -6.987 1.00 79.56 157 LEU A O 1
ATOM 1192 N N . LEU A 1 158 ? 7.686 -16.211 -5.091 1.00 77.44 158 LEU A N 1
ATOM 1193 C CA . LEU A 1 158 ? 8.967 -16.811 -4.711 1.00 77.44 158 LEU A CA 1
ATOM 1194 C C . LEU A 1 158 ? 9.059 -18.290 -5.077 1.00 77.44 158 LEU A C 1
ATOM 1196 O O . LEU A 1 158 ? 10.157 -18.741 -5.381 1.00 77.44 158 LEU A O 1
ATOM 1200 N N . PHE A 1 159 ? 7.944 -19.028 -5.079 1.00 69.62 159 PHE A N 1
ATOM 1201 C CA . PHE A 1 159 ? 7.952 -20.472 -5.339 1.00 69.62 159 PHE A CA 1
ATOM 1202 C C . PHE A 1 159 ? 7.334 -20.868 -6.684 1.00 69.62 159 PHE A C 1
ATOM 1204 O O . PHE A 1 159 ? 7.807 -21.823 -7.299 1.00 69.62 159 PHE A O 1
ATOM 1211 N N . LEU A 1 160 ? 6.294 -20.179 -7.171 1.00 69.62 160 LEU A N 1
ATOM 1212 C CA . LEU A 1 160 ? 5.665 -20.538 -8.456 1.00 69.62 160 LEU A CA 1
ATOM 1213 C C . LEU A 1 160 ? 6.359 -19.868 -9.648 1.00 69.62 160 LEU A C 1
ATOM 1215 O O . LEU A 1 160 ? 6.437 -20.451 -10.734 1.00 69.62 160 LEU A O 1
ATOM 1219 N N . VAL A 1 161 ? 6.888 -18.662 -9.457 1.00 67.12 161 VAL A N 1
ATOM 1220 C CA . VAL A 1 161 ? 7.676 -17.958 -10.472 1.00 67.12 161 VAL A CA 1
ATOM 1221 C C . VAL A 1 161 ? 9.053 -18.610 -10.626 1.00 67.12 161 VAL A C 1
ATOM 1223 O O . VAL A 1 161 ? 9.855 -18.620 -9.695 1.00 67.12 161 VAL A O 1
ATOM 1226 N N . GLY A 1 162 ? 9.329 -19.137 -11.822 1.00 57.28 162 GLY A N 1
ATOM 1227 C CA . GLY A 1 162 ? 10.535 -19.911 -12.144 1.00 57.28 162 GLY A CA 1
ATOM 1228 C C . GLY A 1 162 ? 10.291 -21.421 -12.255 1.00 57.28 162 GLY A C 1
ATOM 1229 O O . GLY A 1 162 ? 10.972 -22.080 -13.035 1.00 57.28 162 GLY A O 1
ATOM 1230 N N . THR A 1 163 ? 9.279 -21.950 -11.560 1.00 57.69 163 THR A N 1
ATOM 1231 C CA . THR A 1 163 ? 8.929 -23.386 -11.562 1.00 57.69 163 THR A CA 1
ATOM 1232 C C . THR A 1 163 ? 7.728 -23.682 -12.468 1.00 57.69 163 THR A C 1
ATOM 1234 O O . THR A 1 163 ? 7.779 -24.599 -13.279 1.00 57.69 163 THR A O 1
ATOM 1237 N N . LEU A 1 164 ? 6.660 -22.878 -12.364 1.00 55.66 164 LEU A N 1
ATOM 1238 C CA . LEU A 1 164 ? 5.410 -23.010 -13.135 1.00 55.66 164 LEU A CA 1
ATOM 1239 C C . LEU A 1 164 ? 5.201 -21.857 -14.126 1.00 55.66 164 LEU A C 1
ATOM 1241 O O . LEU A 1 164 ? 4.677 -22.068 -15.217 1.00 55.66 164 LEU A O 1
ATOM 1245 N N . ILE A 1 165 ? 5.619 -20.639 -13.765 1.00 59.94 165 ILE A N 1
ATOM 1246 C CA . ILE A 1 165 ? 5.507 -19.453 -14.624 1.00 59.94 165 ILE A CA 1
ATOM 1247 C C . ILE A 1 165 ? 6.898 -19.141 -15.197 1.00 59.94 165 ILE A C 1
ATOM 1249 O O . ILE A 1 165 ? 7.777 -18.719 -14.433 1.00 59.94 165 ILE A O 1
ATOM 1253 N N . PRO A 1 166 ? 7.133 -19.335 -16.511 1.00 56.88 166 PRO A N 1
ATOM 1254 C CA . PRO A 1 166 ? 8.443 -19.138 -17.121 1.00 56.88 166 PRO A CA 1
ATOM 1255 C C . PRO A 1 166 ? 8.725 -17.646 -17.332 1.00 56.88 166 PRO A C 1
ATOM 1257 O O . PRO A 1 166 ? 8.616 -17.126 -18.439 1.00 56.88 166 PRO A O 1
ATOM 1260 N N . LEU A 1 167 ? 9.130 -16.946 -16.274 1.00 59.25 167 LEU A N 1
ATOM 1261 C CA . LEU A 1 167 ? 9.618 -15.574 -16.379 1.00 59.25 167 LEU A CA 1
ATOM 1262 C C . LEU A 1 167 ? 11.042 -15.572 -16.956 1.00 59.25 167 LEU A C 1
ATOM 1264 O O . LEU A 1 167 ? 12.022 -15.819 -16.264 1.00 59.25 167 LEU A O 1
ATOM 1268 N N . LYS A 1 168 ? 11.174 -15.270 -18.253 1.00 56.72 168 LYS A N 1
ATOM 1269 C CA . LYS A 1 168 ? 12.482 -15.229 -18.947 1.00 56.72 168 LYS A CA 1
ATOM 1270 C C . LYS A 1 168 ? 13.260 -13.922 -18.739 1.00 56.72 168 LYS A C 1
ATOM 1272 O O . LYS A 1 168 ? 14.336 -13.744 -19.313 1.00 56.72 168 LYS A O 1
ATOM 1277 N N . ASN A 1 169 ? 12.729 -12.980 -17.959 1.00 61.06 169 ASN A N 1
ATOM 1278 C CA . ASN A 1 169 ? 13.377 -11.691 -17.740 1.00 61.06 169 ASN A CA 1
ATOM 1279 C C . ASN A 1 169 ? 14.409 -11.777 -16.600 1.00 61.06 169 ASN A C 1
ATOM 1281 O O . ASN A 1 169 ? 14.051 -11.792 -15.423 1.00 61.06 169 ASN A O 1
ATOM 1285 N N . LYS A 1 170 ? 15.701 -11.794 -16.961 1.00 59.19 170 LYS A N 1
ATOM 1286 C CA . LYS A 1 170 ? 16.834 -11.877 -16.017 1.00 59.19 170 LYS A CA 1
ATOM 1287 C C . LYS A 1 170 ? 16.910 -10.701 -15.029 1.00 59.19 170 LYS A C 1
ATOM 1289 O O . LYS A 1 170 ? 17.546 -10.846 -13.988 1.00 59.19 170 LYS A O 1
ATOM 1294 N N . ALA A 1 171 ? 16.272 -9.566 -15.334 1.00 60.09 171 ALA A N 1
ATOM 1295 C CA . ALA A 1 171 ? 16.193 -8.423 -14.424 1.00 60.09 171 ALA A CA 1
ATOM 1296 C C . ALA A 1 171 ? 15.165 -8.633 -13.296 1.00 60.09 171 ALA A C 1
ATOM 1298 O O . ALA A 1 171 ? 15.341 -8.108 -12.202 1.00 60.09 171 ALA A O 1
ATOM 1299 N N . LEU A 1 172 ? 14.117 -9.429 -13.544 1.00 58.09 172 LEU A N 1
ATOM 1300 C CA . LEU A 1 172 ? 13.042 -9.699 -12.582 1.00 58.09 172 LEU A CA 1
ATOM 1301 C C . LEU A 1 172 ? 13.313 -10.951 -11.748 1.00 58.09 172 LEU A C 1
ATOM 1303 O O . LEU A 1 172 ? 12.977 -10.988 -10.569 1.00 58.09 172 LEU A O 1
ATOM 1307 N N . VAL A 1 173 ? 13.930 -11.973 -12.340 1.00 60.19 173 VAL A N 1
ATOM 1308 C CA . VAL A 1 173 ? 14.157 -13.262 -11.675 1.00 60.19 173 VAL A CA 1
ATOM 1309 C C . VAL A 1 173 ? 15.466 -13.254 -10.883 1.00 60.19 173 VAL A C 1
ATOM 1311 O O . VAL A 1 173 ? 16.473 -12.644 -11.269 1.00 60.19 173 VAL A O 1
ATOM 1314 N N . LEU A 1 174 ? 15.454 -13.929 -9.734 1.00 58.84 174 LEU A N 1
ATOM 1315 C CA . LEU A 1 174 ? 16.633 -14.149 -8.905 1.00 58.84 174 LEU A CA 1
ATOM 1316 C C . LEU A 1 174 ? 17.710 -14.904 -9.706 1.00 58.84 174 LEU A C 1
ATOM 1318 O O . LEU A 1 174 ? 17.390 -15.783 -10.502 1.00 58.84 174 LEU A O 1
ATOM 1322 N N . SER A 1 175 ? 19.003 -14.638 -9.470 1.00 58.28 175 SER A N 1
ATOM 1323 C CA . SER A 1 175 ? 20.095 -15.326 -10.197 1.00 58.28 175 SER A CA 1
ATOM 1324 C C . SER A 1 175 ? 20.064 -16.860 -10.072 1.00 58.28 175 SER A C 1
ATOM 1326 O O . SER A 1 175 ? 20.704 -17.541 -10.865 1.00 58.28 175 SER A O 1
ATOM 1328 N N . ARG A 1 176 ? 19.320 -17.407 -9.098 1.00 54.84 176 ARG A N 1
ATOM 1329 C CA . ARG A 1 176 ? 19.115 -18.851 -8.894 1.00 54.84 176 ARG A CA 1
ATOM 1330 C C . ARG A 1 176 ? 18.006 -19.460 -9.769 1.00 54.84 176 ARG A C 1
ATOM 1332 O O . ARG A 1 176 ? 17.801 -20.664 -9.700 1.00 54.84 176 ARG A O 1
ATOM 1339 N N . GLY A 1 177 ? 17.296 -18.658 -10.568 1.00 58.44 177 GLY A N 1
ATOM 1340 C CA . GLY A 1 177 ? 16.274 -19.115 -11.521 1.00 58.44 177 GLY A CA 1
ATOM 1341 C C . GLY A 1 177 ? 14.858 -19.280 -10.955 1.00 58.44 177 GLY A C 1
ATOM 1342 O O . GLY A 1 177 ? 13.927 -19.446 -11.735 1.00 58.44 177 GLY A O 1
ATOM 1343 N N . VAL A 1 178 ? 14.680 -19.179 -9.634 1.00 59.78 178 VAL A N 1
ATOM 1344 C CA . VAL A 1 178 ? 13.379 -19.272 -8.952 1.00 59.78 178 VAL A CA 1
ATOM 1345 C C . VAL A 1 178 ? 13.191 -18.049 -8.055 1.00 59.78 178 VAL A C 1
ATOM 1347 O O . VAL A 1 178 ? 14.113 -17.656 -7.334 1.00 59.78 178 VAL A O 1
ATOM 1350 N N . GLY A 1 179 ? 12.010 -17.439 -8.131 1.00 61.75 179 GLY A N 1
ATOM 1351 C CA . GLY A 1 179 ? 11.624 -16.262 -7.360 1.00 61.75 179 GLY A CA 1
ATOM 1352 C C . GLY A 1 179 ? 11.959 -14.909 -7.999 1.00 61.75 179 GLY A C 1
ATOM 1353 O O . GLY A 1 179 ? 12.850 -14.791 -8.845 1.00 61.75 179 GLY A O 1
ATOM 1354 N N . ILE A 1 180 ? 11.233 -13.866 -7.585 1.00 67.94 180 ILE A N 1
ATOM 1355 C CA . ILE A 1 180 ? 11.395 -12.481 -8.065 1.00 67.94 180 ILE A CA 1
ATOM 1356 C C . ILE A 1 180 ? 12.313 -11.669 -7.140 1.00 67.94 180 ILE A C 1
ATOM 1358 O O . ILE A 1 180 ? 12.275 -11.809 -5.916 1.00 67.94 180 ILE A O 1
ATOM 1362 N N . ARG A 1 181 ? 13.149 -10.799 -7.721 1.00 68.00 181 ARG A N 1
ATOM 1363 C CA . ARG A 1 181 ? 13.987 -9.849 -6.974 1.00 68.00 181 ARG A CA 1
ATOM 1364 C C . ARG A 1 181 ? 13.122 -8.840 -6.223 1.00 68.00 181 ARG A C 1
ATOM 1366 O O . ARG A 1 181 ? 12.206 -8.256 -6.786 1.00 68.00 181 ARG A O 1
ATOM 1373 N N . ASN A 1 182 ? 13.483 -8.572 -4.970 1.00 63.09 182 ASN A N 1
ATOM 1374 C CA . ASN A 1 182 ? 12.769 -7.609 -4.126 1.00 63.09 182 ASN A CA 1
ATOM 1375 C C . ASN A 1 182 ? 12.856 -6.163 -4.659 1.00 63.09 182 ASN A C 1
ATOM 1377 O O . ASN A 1 182 ? 11.938 -5.377 -4.471 1.00 63.09 182 ASN A O 1
ATOM 1381 N N . ASN A 1 183 ? 13.952 -5.832 -5.351 1.00 57.47 183 ASN A N 1
ATOM 1382 C CA . ASN A 1 183 ? 14.146 -4.548 -6.015 1.00 57.47 183 ASN A CA 1
ATOM 1383 C C . ASN A 1 183 ? 14.447 -4.785 -7.491 1.00 57.47 183 ASN A C 1
ATOM 1385 O O . ASN A 1 183 ? 15.387 -5.508 -7.832 1.00 57.47 183 ASN A O 1
ATOM 1389 N N . VAL A 1 184 ? 13.656 -4.146 -8.343 1.00 58.72 184 VAL A N 1
ATOM 1390 C CA . VAL A 1 184 ? 13.847 -4.113 -9.788 1.00 58.72 184 VAL A CA 1
ATOM 1391 C C . VAL A 1 184 ? 13.939 -2.646 -10.163 1.00 58.72 184 VAL A C 1
ATOM 1393 O O . VAL A 1 184 ? 13.022 -1.878 -9.874 1.00 58.72 184 VAL A O 1
ATOM 1396 N N . ASP A 1 185 ? 15.056 -2.260 -10.766 1.00 54.38 185 ASP A N 1
ATOM 1397 C CA . ASP A 1 185 ? 15.190 -0.932 -11.347 1.00 54.38 185 ASP A CA 1
ATOM 1398 C C . ASP A 1 185 ? 14.459 -0.935 -12.697 1.00 54.38 185 ASP A C 1
ATOM 1400 O O . ASP A 1 185 ? 14.758 -1.761 -13.561 1.00 54.38 185 ASP A O 1
ATOM 1404 N N . LEU A 1 186 ? 13.435 -0.090 -12.828 1.00 52.94 186 LEU A N 1
ATOM 1405 C CA . LEU A 1 186 ? 12.625 0.065 -14.047 1.00 52.94 186 LEU A CA 1
ATOM 1406 C C . LEU A 1 186 ? 13.123 1.232 -14.924 1.00 52.94 186 LEU A C 1
ATOM 1408 O O . LEU A 1 186 ? 12.392 1.674 -15.812 1.00 52.94 186 LEU A O 1
ATOM 1412 N N . SER A 1 187 ? 14.324 1.743 -14.632 1.00 49.06 187 SER A N 1
ATOM 1413 C CA . SER A 1 187 ? 14.998 2.797 -15.398 1.00 49.06 187 SER A CA 1
ATOM 1414 C C . SER A 1 187 ? 15.346 2.362 -16.822 1.00 49.06 187 SER A C 1
ATOM 1416 O O . SER A 1 187 ? 15.699 1.176 -17.020 1.00 49.06 187 SER A O 1
#

Radius of gyration: 28.39 Å; chains: 1; bounding box: 45×71×91 Å